Protein AF-A0A3D0RT05-F1 (afdb_monomer)

Radius of gyration: 18.05 Å; Cα contacts (8 Å, |Δi|>4): 416; chains: 1; bounding box: 43×50×43 Å

Sequence (233 aa):
MSTPIQMNPLHNPPLSGEYYEINPETVLSEIEEGNIEVFQYFEERDIYPEHPSGSFAWSSADYFAIAKAHHLYRTGETADGEWKIFAPGSFEIDQCSDDMQGFDKATIIFYKREPESFPVVYIEIRPLREHIYSAIPDYERISYDTLIENFLFDPDTAFKEALSVQGSITAEKALQIAEEAGGKELRQQLSNNECRIVIAYFFDKWVVRYYWGGTYFLTVDIDPNDGTYKIER

pLDDT: mean 77.63, std 19.5, range [25.39, 97.19]

Mean predicted aligned error: 9.52 Å

Structure (mmCIF, N/CA/C/O backbone):
data_AF-A0A3D0RT05-F1
#
_entry.id   AF-A0A3D0RT05-F1
#
loop_
_atom_site.group_PDB
_atom_site.id
_atom_site.type_symbol
_atom_site.label_atom_id
_atom_site.label_alt_id
_atom_site.label_comp_id
_atom_site.label_asym_id
_atom_site.label_entity_id
_atom_site.label_seq_id
_atom_site.pdbx_PDB_ins_code
_atom_site.Cartn_x
_atom_site.Cartn_y
_atom_site.Cartn_z
_atom_site.occupancy
_atom_site.B_iso_or_equiv
_atom_site.auth_seq_id
_atom_site.auth_comp_id
_atom_site.auth_asym_id
_atom_site.auth_atom_id
_atom_site.pdbx_PDB_model_num
ATOM 1 N N . MET A 1 1 ? 13.391 34.387 -15.323 1.00 35.81 1 MET A N 1
ATOM 2 C CA . MET A 1 1 ? 14.076 33.114 -15.028 1.00 35.81 1 MET A CA 1
ATOM 3 C C . MET A 1 1 ? 13.480 32.624 -13.730 1.00 35.81 1 MET A C 1
ATOM 5 O O . MET A 1 1 ? 13.789 33.186 -12.689 1.00 35.81 1 MET A O 1
ATOM 9 N N . SER A 1 2 ? 12.503 31.729 -13.825 1.00 30.09 2 SER A N 1
ATOM 10 C CA . SER A 1 2 ? 11.768 31.228 -12.666 1.00 30.09 2 SER A CA 1
ATOM 11 C C . SER A 1 2 ? 12.544 30.058 -12.081 1.00 30.09 2 SER A C 1
ATOM 13 O O . SER A 1 2 ? 12.881 29.122 -12.802 1.00 30.09 2 SER A O 1
ATOM 15 N N . THR A 1 3 ? 12.886 30.160 -10.804 1.00 25.98 3 THR A N 1
ATOM 16 C CA . THR A 1 3 ? 13.557 29.113 -10.035 1.00 25.98 3 THR A CA 1
ATOM 17 C C . THR A 1 3 ? 12.682 27.854 -10.033 1.00 25.98 3 THR A C 1
ATOM 19 O O . THR A 1 3 ? 11.475 27.984 -9.814 1.00 25.98 3 THR A O 1
ATOM 22 N N . PRO A 1 4 ? 13.228 26.650 -10.275 1.00 28.14 4 PRO A N 1
ATOM 23 C CA . PRO A 1 4 ? 12.454 25.429 -10.125 1.00 28.14 4 PRO A CA 1
ATOM 24 C C . PRO A 1 4 ? 12.075 25.271 -8.652 1.00 28.14 4 PRO A C 1
ATOM 26 O O . PRO A 1 4 ? 12.932 25.372 -7.773 1.00 28.14 4 PRO A O 1
ATOM 29 N N . ILE A 1 5 ? 10.790 25.041 -8.391 1.00 27.20 5 ILE A N 1
ATOM 30 C CA . ILE A 1 5 ? 10.300 24.619 -7.081 1.00 27.20 5 ILE A CA 1
ATOM 31 C C . ILE A 1 5 ? 10.917 23.242 -6.826 1.00 27.20 5 ILE A C 1
ATOM 33 O O . ILE A 1 5 ? 10.589 22.277 -7.514 1.00 27.20 5 ILE A O 1
ATOM 37 N N . GLN A 1 6 ? 11.855 23.159 -5.883 1.00 25.39 6 GLN A N 1
ATOM 38 C CA . GLN A 1 6 ? 12.312 21.875 -5.366 1.00 25.39 6 GLN A CA 1
ATOM 39 C C . GLN A 1 6 ? 11.134 21.230 -4.634 1.00 25.39 6 GLN A C 1
ATOM 41 O O . GLN A 1 6 ? 10.717 21.712 -3.582 1.00 25.39 6 GLN A O 1
ATOM 46 N N . MET A 1 7 ? 10.576 20.165 -5.210 1.00 26.28 7 MET A N 1
ATOM 47 C CA . MET A 1 7 ? 9.654 19.288 -4.496 1.00 26.28 7 MET A CA 1
ATOM 48 C C . MET A 1 7 ? 10.456 18.581 -3.405 1.00 26.28 7 MET A C 1
ATOM 50 O O . MET A 1 7 ? 11.338 17.773 -3.693 1.00 26.28 7 MET A O 1
ATOM 54 N N . ASN A 1 8 ? 10.192 18.952 -2.158 1.00 27.97 8 ASN A N 1
ATOM 55 C CA . ASN A 1 8 ? 10.792 18.322 -0.994 1.00 27.97 8 ASN A CA 1
ATOM 56 C C . ASN A 1 8 ? 10.194 16.905 -0.877 1.00 27.97 8 ASN A C 1
ATOM 58 O O . ASN A 1 8 ? 8.966 16.783 -0.881 1.00 27.97 8 ASN A O 1
ATOM 62 N N . PRO A 1 9 ? 10.999 15.831 -0.831 1.00 32.00 9 PRO A N 1
ATOM 63 C CA . PRO A 1 9 ? 10.474 14.481 -0.695 1.00 32.00 9 PRO A CA 1
ATOM 64 C C . PRO A 1 9 ? 9.795 14.366 0.669 1.00 32.00 9 PRO A C 1
ATOM 66 O O . PRO A 1 9 ? 10.472 14.518 1.681 1.00 32.00 9 PRO A O 1
ATOM 69 N N . LEU A 1 10 ? 8.472 14.155 0.658 1.00 33.00 10 LEU A N 1
ATOM 70 C CA . LEU A 1 10 ? 7.645 13.599 1.739 1.00 33.00 10 LEU A CA 1
ATOM 71 C C . LEU A 1 10 ? 8.344 13.624 3.109 1.00 33.00 10 LEU A C 1
ATOM 73 O O . LEU A 1 10 ? 8.838 12.609 3.598 1.00 33.00 10 LEU A O 1
ATOM 77 N N . HIS A 1 11 ? 8.433 14.806 3.720 1.00 33.53 11 HIS A N 1
ATOM 78 C CA . HIS A 1 11 ? 8.667 14.871 5.154 1.00 33.53 11 HIS A CA 1
ATOM 79 C C . HIS A 1 11 ? 7.387 14.349 5.795 1.00 33.53 11 HIS A C 1
ATOM 81 O O . HIS A 1 11 ? 6.394 15.069 5.850 1.00 33.53 11 HIS A O 1
ATOM 87 N N . ASN A 1 12 ? 7.406 13.084 6.224 1.00 39.00 12 ASN A N 1
ATOM 88 C CA . ASN A 1 12 ? 6.398 12.548 7.128 1.00 39.00 12 ASN A CA 1
ATOM 89 C C . ASN A 1 12 ? 6.251 13.550 8.285 1.00 39.00 12 ASN A C 1
ATOM 91 O O . ASN A 1 12 ? 7.239 13.772 8.998 1.00 39.00 12 ASN A O 1
ATOM 95 N N . PRO A 1 13 ? 5.083 14.188 8.494 1.00 36.44 13 PRO A N 1
ATOM 96 C CA . PRO A 1 13 ? 4.853 14.855 9.764 1.00 36.44 13 PRO A CA 1
ATOM 97 C C . PRO A 1 13 ? 5.058 13.803 10.866 1.00 36.44 13 PRO A C 1
ATOM 99 O O . PRO A 1 13 ? 4.699 12.641 10.652 1.00 36.44 13 PRO A O 1
ATOM 102 N N . PRO A 1 14 ? 5.655 14.151 12.021 1.00 42.22 14 PRO A N 1
ATOM 103 C CA . PRO A 1 14 ? 5.806 13.207 13.114 1.00 42.22 14 PRO A CA 1
ATOM 104 C C . PRO A 1 14 ? 4.421 12.975 13.712 1.00 42.22 14 PRO A C 1
ATOM 106 O O . PRO A 1 14 ? 4.018 13.619 14.678 1.00 42.22 14 PRO A O 1
ATOM 109 N N . LEU A 1 15 ? 3.656 12.084 13.093 1.00 54.66 15 LEU A N 1
ATOM 110 C CA . LEU A 1 15 ? 2.526 11.470 13.747 1.00 54.66 15 LEU A CA 1
ATOM 111 C C . LEU A 1 15 ? 3.135 10.622 14.866 1.00 54.66 15 LEU A C 1
ATOM 113 O O . LEU A 1 15 ? 3.930 9.718 14.612 1.00 54.66 15 LEU A O 1
ATOM 117 N N . SER A 1 16 ? 2.845 10.957 16.121 1.00 67.75 16 SER A N 1
ATOM 118 C CA . SER A 1 16 ? 3.136 10.042 17.221 1.00 67.75 16 SER A CA 1
ATOM 119 C C . SER A 1 16 ? 2.323 8.777 16.964 1.00 67.75 16 SER A C 1
ATOM 121 O O . SER A 1 16 ? 1.094 8.817 17.007 1.00 67.75 16 SER A O 1
ATOM 123 N N . GLY A 1 17 ? 3.007 7.696 16.610 1.00 78.56 17 GLY A N 1
ATOM 124 C CA . GLY A 1 17 ? 2.398 6.406 16.329 1.00 78.56 17 GLY A CA 1
ATOM 125 C C . GLY A 1 17 ? 2.890 5.348 17.299 1.00 78.56 17 GLY A C 1
ATOM 126 O O . GLY A 1 17 ? 3.785 5.581 18.109 1.00 78.56 17 GLY A O 1
ATOM 127 N N . GLU A 1 18 ? 2.277 4.184 17.202 1.00 89.00 18 GLU A N 1
ATOM 128 C CA . GLU A 1 18 ? 2.554 3.010 18.015 1.00 89.00 18 GLU A CA 1
ATOM 129 C C . GLU A 1 18 ? 2.940 1.858 17.090 1.00 89.00 18 GLU A C 1
ATOM 131 O O . GLU A 1 18 ? 2.486 1.801 15.941 1.00 89.00 18 GLU A O 1
ATOM 136 N N . TYR A 1 19 ? 3.757 0.939 17.595 1.00 90.75 19 TYR A N 1
ATOM 137 C CA . TYR A 1 19 ? 4.194 -0.232 16.848 1.00 90.75 19 TYR A CA 1
ATOM 138 C C . TYR A 1 19 ? 3.564 -1.499 17.414 1.00 90.75 19 TYR A C 1
ATOM 140 O O . TYR A 1 19 ? 3.321 -1.613 18.618 1.00 90.75 19 TYR A O 1
ATOM 148 N N . TYR A 1 20 ? 3.285 -2.438 16.517 1.00 92.69 20 TYR A N 1
ATOM 149 C CA . TYR A 1 20 ? 2.661 -3.716 16.825 1.00 92.69 20 TYR A CA 1
ATOM 150 C C . TYR A 1 20 ? 3.419 -4.825 16.136 1.00 92.69 20 TYR A C 1
ATOM 152 O O . TYR A 1 20 ? 3.683 -4.727 14.941 1.00 92.69 20 TYR A O 1
ATOM 160 N N . GLU A 1 21 ? 3.758 -5.859 16.883 1.00 93.25 21 GLU A N 1
ATOM 161 C CA . GLU A 1 21 ? 4.334 -7.088 16.367 1.00 93.25 21 GLU A CA 1
ATOM 162 C C . GLU A 1 21 ? 3.223 -7.922 15.724 1.00 93.25 21 GLU A C 1
ATOM 164 O O . GLU A 1 21 ? 2.081 -7.935 16.201 1.00 93.25 21 GLU A O 1
ATOM 169 N N . ILE A 1 22 ? 3.564 -8.587 14.625 1.00 94.19 22 ILE A N 1
ATOM 170 C CA . ILE A 1 22 ? 2.717 -9.541 13.911 1.00 94.19 22 ILE A CA 1
ATOM 171 C C . ILE A 1 22 ? 3.561 -10.742 13.500 1.00 94.19 22 ILE A C 1
ATOM 173 O O . ILE A 1 22 ? 4.740 -10.592 13.203 1.00 94.19 22 ILE A O 1
ATOM 177 N N . ASN A 1 23 ? 2.947 -11.917 13.378 1.00 94.94 23 ASN A N 1
ATOM 178 C CA . ASN A 1 23 ? 3.567 -13.046 12.688 1.00 94.94 23 ASN A CA 1
ATOM 179 C C . ASN A 1 23 ? 3.069 -13.092 11.231 1.00 94.94 23 ASN A C 1
ATOM 181 O O . ASN A 1 23 ? 1.911 -13.452 11.007 1.00 94.94 23 ASN A O 1
ATOM 185 N N . PRO A 1 24 ? 3.899 -12.766 10.222 1.00 93.88 24 PRO A N 1
ATOM 186 C CA . PRO A 1 24 ? 3.469 -12.754 8.825 1.00 93.88 24 PRO A CA 1
ATOM 187 C C . PRO A 1 24 ? 2.987 -14.116 8.299 1.00 93.88 24 PRO A C 1
ATOM 189 O O . PRO A 1 24 ? 2.206 -14.173 7.351 1.00 93.88 24 PRO A O 1
ATOM 192 N N . GLU A 1 25 ? 3.423 -15.227 8.896 1.00 95.06 25 GLU A N 1
ATOM 193 C CA . GLU A 1 25 ? 3.010 -16.567 8.468 1.00 95.06 25 GLU A CA 1
ATOM 194 C C . GLU A 1 25 ? 1.605 -16.939 8.962 1.00 95.06 25 GLU A C 1
ATOM 196 O O . GLU A 1 25 ? 0.923 -17.724 8.304 1.00 95.06 25 GLU A O 1
ATOM 201 N N . THR A 1 26 ? 1.159 -16.386 10.098 1.00 96.06 26 THR A N 1
ATOM 202 C CA . THR A 1 26 ? -0.106 -16.784 10.748 1.00 96.06 26 THR A CA 1
ATOM 203 C C . THR A 1 26 ? -1.148 -15.673 10.834 1.00 96.06 26 THR A C 1
ATOM 205 O O . THR A 1 26 ? -2.330 -15.976 11.004 1.00 96.06 26 THR A O 1
ATOM 208 N N . VAL A 1 27 ? -0.760 -14.403 10.665 1.00 96.75 27 VAL A N 1
ATOM 209 C CA . VAL A 1 27 ? -1.640 -13.247 10.911 1.00 96.75 27 VAL A CA 1
ATOM 210 C C . VAL A 1 27 ? -2.941 -13.296 10.115 1.00 96.75 27 VAL A C 1
ATOM 212 O O . VAL A 1 27 ? -3.997 -13.008 10.667 1.00 96.75 27 VAL A O 1
ATOM 215 N N . LEU A 1 28 ? -2.903 -13.723 8.850 1.00 95.62 28 LEU A N 1
ATOM 216 C CA . LEU A 1 28 ? -4.109 -13.825 8.024 1.00 95.62 28 LEU A CA 1
ATOM 217 C C . LEU A 1 28 ? -5.069 -14.897 8.548 1.00 95.62 28 LEU A C 1
ATOM 219 O O . LEU A 1 28 ? -6.242 -14.602 8.759 1.00 95.62 28 LEU A O 1
ATOM 223 N N . SER A 1 29 ? -4.576 -16.110 8.818 1.00 96.19 29 SER A N 1
ATOM 224 C CA . SER A 1 29 ? -5.413 -17.187 9.362 1.00 96.19 29 SER A CA 1
ATOM 225 C C . SER A 1 29 ? -5.968 -16.848 10.745 1.00 96.19 29 SER A C 1
ATOM 227 O O . SER A 1 29 ? -7.122 -17.142 11.034 1.00 96.19 29 SER A O 1
ATOM 229 N N . GLU A 1 30 ? -5.183 -16.178 11.591 1.00 96.75 30 GLU A N 1
ATOM 230 C CA . GLU A 1 30 ? -5.637 -15.756 12.918 1.00 96.75 30 GLU A CA 1
ATOM 231 C C . GLU A 1 30 ? -6.745 -14.697 12.824 1.00 96.75 30 GLU A C 1
ATOM 233 O O . GLU A 1 30 ? -7.754 -14.798 13.524 1.00 96.75 30 GLU A O 1
ATOM 238 N N . ILE A 1 31 ? -6.617 -13.731 11.906 1.00 95.19 31 ILE A N 1
ATOM 239 C CA . ILE A 1 31 ? -7.677 -12.756 11.613 1.00 95.19 31 ILE A CA 1
ATOM 240 C C . ILE A 1 31 ? -8.946 -13.460 11.111 1.00 95.19 31 ILE A C 1
ATOM 242 O O . ILE A 1 31 ? -10.043 -13.122 11.560 1.00 95.19 31 ILE A O 1
ATOM 246 N N . GLU A 1 32 ? -8.821 -14.435 10.206 1.00 93.62 32 GLU A N 1
ATOM 247 C CA . GLU A 1 32 ? -9.955 -15.208 9.674 1.00 93.62 32 GLU A CA 1
ATOM 248 C C . GLU A 1 32 ? -10.689 -16.008 10.763 1.00 93.62 32 GLU A C 1
ATOM 250 O O . GLU A 1 32 ? -11.915 -16.138 10.722 1.00 93.62 32 GLU A O 1
ATOM 255 N N . GLU A 1 33 ? -9.963 -16.491 11.771 1.00 95.31 33 GLU A N 1
ATOM 256 C CA . GLU A 1 33 ? -10.518 -17.158 12.955 1.00 95.31 33 GLU A CA 1
ATOM 257 C C . GLU A 1 33 ? -11.115 -16.175 13.984 1.00 95.31 33 GLU A C 1
ATOM 259 O O . GLU A 1 33 ? -11.728 -16.594 14.970 1.00 95.31 33 GLU A O 1
ATOM 264 N N . GLY A 1 34 ? -10.992 -14.865 13.748 1.00 91.00 34 GLY A N 1
ATOM 265 C CA . GLY A 1 34 ? -11.487 -13.803 14.623 1.00 91.00 34 GLY A CA 1
ATOM 266 C C . GLY A 1 34 ? -10.547 -13.450 15.778 1.00 91.00 34 GLY A C 1
ATOM 267 O O . GLY A 1 34 ? -10.966 -12.752 16.706 1.00 91.00 34 GLY A O 1
ATOM 268 N N . ASN A 1 35 ? -9.293 -13.911 15.745 1.00 91.94 35 ASN A N 1
ATOM 269 C CA . ASN A 1 35 ? -8.288 -13.569 16.742 1.00 91.94 35 ASN A CA 1
ATOM 270 C C . ASN A 1 35 ? -7.694 -12.177 16.470 1.00 91.94 35 ASN A C 1
ATOM 272 O O . ASN A 1 35 ? -6.809 -12.005 15.637 1.00 91.94 35 ASN A O 1
ATOM 276 N N . ILE A 1 36 ? -8.163 -11.178 17.218 1.00 80.31 36 ILE A N 1
ATOM 277 C CA . ILE A 1 36 ? -7.641 -9.804 17.152 1.00 80.31 36 ILE A CA 1
ATOM 278 C C . ILE A 1 36 ? -6.449 -9.556 18.092 1.00 80.31 36 ILE A C 1
ATOM 280 O O . ILE A 1 36 ? -5.845 -8.491 18.019 1.00 80.31 36 ILE A O 1
ATOM 284 N N . GLU A 1 37 ? -6.086 -10.517 18.954 1.00 83.81 37 GLU A N 1
ATOM 285 C CA . GLU A 1 37 ? -4.903 -10.425 19.835 1.00 83.81 37 GLU A CA 1
ATOM 286 C C . GLU A 1 37 ? -3.584 -10.704 19.091 1.00 83.81 37 GLU A C 1
ATOM 288 O O . GLU A 1 37 ? -2.506 -10.648 19.682 1.00 83.81 37 GLU A O 1
ATOM 293 N N . VAL A 1 38 ? -3.657 -10.963 17.783 1.00 91.94 38 VAL A N 1
ATOM 294 C CA . VAL A 1 38 ? -2.495 -11.133 16.900 1.00 91.94 38 VAL A CA 1
ATOM 295 C C . VAL A 1 38 ? -1.633 -9.867 16.781 1.00 91.94 38 VAL A C 1
ATOM 297 O O . VAL A 1 38 ? -0.473 -9.949 16.389 1.00 91.94 38 VAL A O 1
ATOM 300 N N . PHE A 1 39 ? -2.178 -8.698 17.142 1.00 94.19 39 PHE A N 1
ATOM 301 C CA . PHE A 1 39 ? -1.469 -7.417 17.140 1.00 94.19 39 PHE A CA 1
ATOM 302 C C . PHE A 1 39 ? -0.929 -7.088 18.535 1.00 94.19 39 PHE A C 1
ATOM 304 O O . PHE A 1 39 ? -1.646 -6.560 19.392 1.00 94.19 39 PHE A O 1
ATOM 311 N N . GLN A 1 40 ? 0.355 -7.347 18.773 1.00 90.88 40 GLN A N 1
ATOM 312 C CA . GLN A 1 40 ? 0.958 -7.131 20.092 1.00 90.88 40 GLN A CA 1
ATOM 313 C C . GLN A 1 40 ? 1.690 -5.793 20.141 1.00 90.88 40 GLN A C 1
ATOM 315 O O . GLN A 1 40 ? 2.675 -5.593 19.443 1.00 90.88 40 GLN A O 1
ATOM 320 N N . TYR A 1 41 ? 1.209 -4.855 20.960 1.00 90.12 41 TYR A N 1
ATOM 321 C CA . TYR A 1 41 ? 1.869 -3.558 21.126 1.00 90.12 41 TYR A CA 1
ATOM 322 C C . TYR A 1 41 ? 3.297 -3.723 21.658 1.00 90.12 41 TYR A C 1
ATOM 324 O O . TYR A 1 41 ? 3.508 -4.422 22.653 1.00 90.12 41 TYR A O 1
ATOM 332 N N . PHE A 1 42 ? 4.246 -2.996 21.071 1.00 85.12 42 PHE A N 1
ATOM 333 C CA . PHE A 1 42 ? 5.592 -2.862 21.613 1.00 85.12 42 PHE A CA 1
ATOM 334 C C . PHE A 1 42 ? 6.085 -1.413 21.543 1.00 85.12 42 PHE A C 1
ATOM 336 O O . PHE A 1 42 ? 5.752 -0.645 20.640 1.00 85.12 42 PHE A O 1
ATOM 343 N N . GLU A 1 43 ? 6.890 -1.020 22.531 1.00 77.19 43 GLU A N 1
ATOM 344 C CA . GLU A 1 43 ? 7.566 0.274 22.505 1.00 77.19 43 GLU A CA 1
ATOM 345 C C . GLU A 1 43 ? 8.783 0.195 21.581 1.00 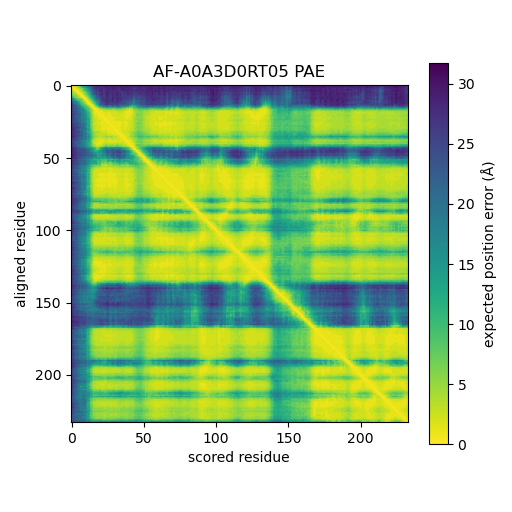77.19 43 GLU A C 1
ATOM 347 O O . GLU A 1 43 ? 9.602 -0.711 21.724 1.00 77.19 43 GLU A O 1
ATOM 352 N N . GLU A 1 44 ? 8.934 1.169 20.679 1.00 67.69 44 GLU A N 1
ATOM 353 C CA . GLU A 1 44 ? 10.088 1.316 19.782 1.00 67.69 44 GLU A CA 1
ATOM 354 C C . GLU A 1 44 ? 11.371 1.610 20.587 1.00 67.69 44 GLU A C 1
ATOM 356 O O . GLU A 1 44 ? 11.853 2.739 20.671 1.00 67.69 44 GLU A O 1
ATOM 361 N N . ARG A 1 45 ? 11.910 0.598 21.268 1.00 51.91 45 ARG A N 1
ATOM 362 C CA . ARG A 1 45 ? 13.211 0.646 21.950 1.00 51.91 45 ARG A CA 1
ATOM 363 C C . ARG A 1 45 ? 14.236 -0.279 21.309 1.00 51.91 45 ARG A C 1
ATOM 365 O O . ARG A 1 45 ? 15.429 -0.098 2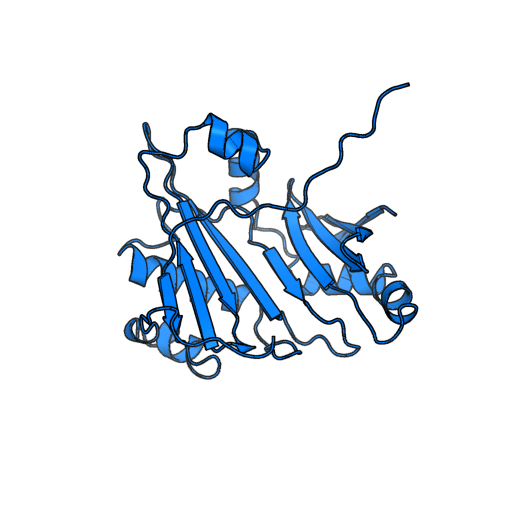1.551 1.00 51.91 45 ARG A O 1
ATOM 372 N N . ASP A 1 46 ? 13.792 -1.198 20.460 1.00 49.97 46 ASP A N 1
ATOM 373 C CA . ASP A 1 46 ? 14.658 -2.160 19.800 1.00 49.97 46 ASP A CA 1
ATOM 374 C C . ASP A 1 46 ? 14.970 -1.681 18.382 1.00 49.97 46 ASP A C 1
ATOM 376 O O . ASP A 1 46 ? 14.153 -1.692 17.465 1.00 49.97 46 ASP A O 1
ATOM 380 N N . ILE A 1 47 ? 16.191 -1.166 18.245 1.00 49.34 47 ILE A N 1
ATOM 381 C CA . ILE A 1 47 ? 16.803 -0.735 16.993 1.00 49.34 47 ILE A CA 1
ATOM 382 C C . ILE A 1 47 ? 16.812 -1.946 16.058 1.00 49.34 47 ILE A C 1
ATOM 384 O O . ILE A 1 47 ? 17.690 -2.792 16.200 1.00 49.34 47 ILE A O 1
ATOM 388 N N . TYR A 1 48 ? 15.867 -2.036 15.118 1.00 53.84 48 TYR A N 1
ATOM 389 C CA . TYR A 1 48 ? 15.911 -3.040 14.053 1.00 53.84 48 TYR A CA 1
ATOM 390 C C . TYR A 1 48 ? 17.111 -2.738 13.148 1.00 53.84 48 TYR A C 1
ATOM 392 O O . TYR A 1 48 ? 17.073 -1.755 12.394 1.00 53.84 48 TYR A O 1
ATOM 400 N N . PRO A 1 49 ? 18.202 -3.523 13.211 1.00 46.44 49 PRO A N 1
ATOM 401 C CA . PRO A 1 49 ? 19.300 -3.357 12.288 1.00 46.44 49 PRO A CA 1
ATOM 402 C C . PRO A 1 49 ? 18.913 -4.061 10.986 1.00 46.44 49 PRO A C 1
ATOM 404 O O . PRO A 1 49 ? 18.478 -5.206 10.991 1.00 46.44 49 PRO A O 1
ATOM 407 N N . GLU A 1 50 ? 19.126 -3.349 9.885 1.00 53.94 50 GLU A N 1
ATOM 408 C CA . GLU A 1 50 ? 18.907 -3.778 8.502 1.00 53.94 50 GLU A CA 1
ATOM 409 C C . GLU A 1 50 ? 17.434 -3.818 8.066 1.00 53.94 50 GLU A C 1
ATOM 411 O O . GLU A 1 50 ? 16.535 -4.323 8.726 1.00 53.94 50 GLU A O 1
ATOM 416 N N . HIS A 1 51 ? 17.165 -3.186 6.924 1.00 59.81 51 HIS A N 1
ATOM 417 C CA . HIS A 1 51 ? 15.952 -3.425 6.158 1.00 59.81 51 HIS A CA 1
ATOM 418 C C . HIS A 1 51 ? 16.143 -4.801 5.510 1.00 59.81 51 HIS A C 1
ATOM 420 O O . HIS A 1 51 ? 16.928 -4.861 4.559 1.00 59.81 51 HIS A O 1
ATOM 426 N N . PRO A 1 52 ? 15.529 -5.892 6.022 1.00 66.94 52 PRO A N 1
ATOM 427 C CA . PRO A 1 52 ? 15.608 -7.172 5.335 1.00 66.94 52 PRO A CA 1
ATOM 428 C C . PRO A 1 52 ? 15.102 -6.957 3.914 1.00 66.94 52 PRO A C 1
ATOM 430 O O . PRO A 1 52 ? 14.033 -6.381 3.708 1.00 66.94 52 PRO A O 1
ATOM 433 N N . SER A 1 53 ? 15.929 -7.327 2.945 1.00 62.34 53 SER A N 1
ATOM 434 C CA . SER A 1 53 ? 15.576 -7.210 1.544 1.00 62.34 53 SER A CA 1
ATOM 435 C C . SER A 1 53 ? 14.749 -8.405 1.103 1.00 62.34 53 SER A C 1
ATOM 437 O O . SER A 1 53 ? 14.974 -9.535 1.538 1.00 62.34 53 SER A O 1
ATOM 439 N N . GLY A 1 54 ? 13.800 -8.148 0.212 1.00 71.19 54 GLY A N 1
ATOM 440 C CA . GLY A 1 54 ? 12.895 -9.152 -0.327 1.00 71.19 54 GLY A CA 1
ATOM 441 C C . GLY A 1 54 ? 11.452 -8.681 -0.261 1.00 71.19 54 GLY A C 1
ATOM 442 O O . GLY A 1 54 ? 11.165 -7.637 0.307 1.00 71.19 54 GLY A O 1
ATOM 443 N N . SER A 1 55 ? 10.556 -9.503 -0.798 1.00 74.81 55 SER A N 1
ATOM 444 C CA . SER A 1 55 ? 9.111 -9.298 -0.712 1.00 74.81 55 SER A CA 1
ATOM 445 C C . SER A 1 55 ? 8.488 -10.450 0.065 1.00 74.81 55 SER A C 1
ATOM 447 O O . SER A 1 55 ? 8.967 -11.585 -0.009 1.00 74.81 55 SER A O 1
ATOM 449 N N . PHE A 1 56 ? 7.428 -10.169 0.820 1.00 84.19 56 PHE A N 1
ATOM 450 C CA . PHE A 1 56 ? 6.583 -11.227 1.364 1.00 84.19 56 PHE A CA 1
ATOM 451 C C . PHE A 1 56 ? 5.481 -11.521 0.346 1.00 84.19 56 PHE A C 1
ATOM 453 O O . PHE A 1 56 ? 4.938 -10.588 -0.245 1.00 84.19 56 PHE A O 1
ATOM 460 N N . ALA A 1 57 ? 5.156 -12.795 0.121 1.00 87.94 57 ALA A N 1
ATOM 461 C CA . ALA A 1 57 ? 4.229 -13.233 -0.929 1.00 87.94 57 ALA A CA 1
ATOM 462 C C . ALA A 1 57 ? 2.746 -12.984 -0.574 1.00 87.94 57 ALA A C 1
ATOM 464 O O . ALA A 1 57 ? 1.894 -13.854 -0.745 1.00 87.94 57 ALA A O 1
ATOM 465 N N . TRP A 1 58 ? 2.448 -11.800 -0.044 1.00 92.31 58 TRP A N 1
ATOM 466 C CA . TRP A 1 58 ? 1.102 -11.296 0.180 1.00 92.31 58 TRP A CA 1
ATOM 467 C C . TRP A 1 58 ? 0.614 -10.505 -1.023 1.00 92.31 58 TRP A C 1
ATOM 469 O O . TRP A 1 58 ? 1.343 -9.707 -1.617 1.00 92.31 58 TRP A O 1
ATOM 479 N N . SER A 1 59 ? -0.664 -10.687 -1.323 1.00 92.06 59 SER A N 1
ATOM 480 C CA . SER A 1 59 ? -1.405 -9.821 -2.221 1.00 92.06 59 SER A CA 1
ATOM 481 C C . SER A 1 59 ? -1.810 -8.523 -1.519 1.00 92.06 59 SER A C 1
ATOM 483 O O . SER A 1 59 ? -1.940 -8.440 -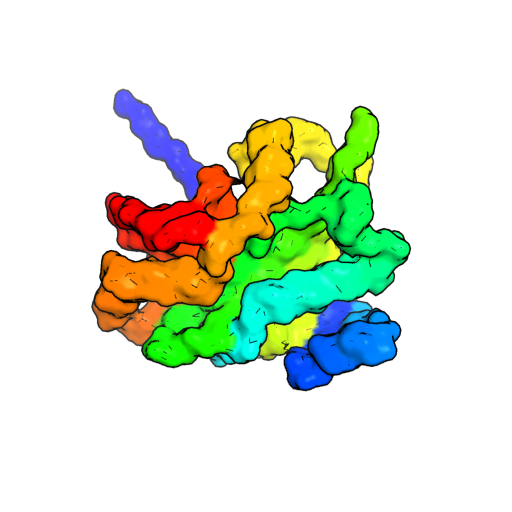0.301 1.00 92.06 59 SER A O 1
ATOM 485 N N . SER A 1 60 ? -2.094 -7.492 -2.298 1.00 91.12 60 SER A N 1
ATOM 486 C CA . SER A 1 60 ? -2.720 -6.242 -1.891 1.00 91.12 60 SER A CA 1
ATOM 487 C C . SER A 1 60 ? -4.013 -6.481 -1.113 1.00 91.12 60 SER A C 1
ATOM 489 O O . SER A 1 60 ? -4.256 -5.790 -0.126 1.00 91.12 60 SER A O 1
ATOM 491 N N . ALA A 1 61 ? -4.798 -7.499 -1.483 1.00 90.50 61 ALA A N 1
ATOM 492 C CA . ALA A 1 61 ? -5.974 -7.925 -0.725 1.00 90.50 61 ALA A CA 1
ATOM 493 C C . ALA A 1 61 ? -5.627 -8.377 0.704 1.00 90.50 61 ALA A C 1
ATOM 495 O O . ALA A 1 61 ? -6.339 -8.006 1.638 1.00 90.50 61 ALA A O 1
ATOM 496 N N . ASP A 1 62 ? -4.518 -9.095 0.887 1.00 94.00 62 ASP A N 1
ATOM 497 C CA . ASP A 1 62 ? -4.050 -9.541 2.203 1.00 94.00 62 ASP A CA 1
ATOM 498 C C . ASP A 1 62 ? -3.643 -8.349 3.079 1.00 94.00 62 ASP A C 1
ATOM 500 O O . ASP A 1 62 ? -4.072 -8.240 4.229 1.00 94.00 62 ASP A O 1
ATOM 504 N N . TYR A 1 63 ? -2.904 -7.386 2.515 1.00 93.75 63 TYR A N 1
ATOM 505 C CA . TYR A 1 63 ? -2.572 -6.140 3.216 1.00 93.75 63 TYR A CA 1
ATOM 506 C C . TYR A 1 63 ? -3.824 -5.366 3.636 1.00 93.75 63 TYR A C 1
ATOM 508 O O . TYR A 1 63 ? -3.880 -4.856 4.756 1.00 93.75 63 TYR A O 1
ATOM 516 N N . PHE A 1 64 ? -4.850 -5.294 2.781 1.00 91.50 64 PHE A N 1
ATOM 517 C CA . PHE A 1 64 ? -6.116 -4.669 3.161 1.00 91.50 64 PHE A CA 1
ATOM 518 C C . PHE A 1 64 ? -6.828 -5.427 4.277 1.00 91.50 64 PHE A C 1
ATOM 520 O O . PHE A 1 64 ? -7.367 -4.784 5.176 1.00 91.50 64 PHE A O 1
ATOM 527 N N . ALA A 1 65 ? -6.844 -6.761 4.244 1.00 92.00 65 ALA A N 1
ATOM 528 C CA . ALA A 1 65 ? -7.454 -7.566 5.299 1.00 92.00 65 ALA A CA 1
ATOM 529 C C . ALA A 1 65 ? -6.776 -7.300 6.653 1.00 92.00 65 ALA A C 1
ATOM 531 O O . ALA A 1 65 ? -7.458 -6.984 7.632 1.00 92.00 65 ALA A O 1
ATOM 532 N N . ILE A 1 66 ? -5.440 -7.309 6.680 1.00 95.00 66 ILE A N 1
ATOM 533 C CA . ILE A 1 66 ? -4.641 -6.996 7.871 1.00 95.00 66 ILE A CA 1
ATOM 534 C C . ILE A 1 66 ? -4.904 -5.565 8.344 1.00 95.00 66 ILE A C 1
ATOM 536 O O . ILE A 1 66 ? -5.166 -5.348 9.525 1.00 95.00 66 ILE A O 1
ATOM 540 N N . ALA A 1 67 ? -4.903 -4.582 7.440 1.00 93.94 67 ALA A N 1
ATOM 541 C CA . ALA A 1 67 ? -5.131 -3.186 7.801 1.00 93.94 67 ALA A CA 1
ATOM 542 C C . ALA A 1 67 ? -6.538 -2.947 8.367 1.00 93.94 67 ALA A C 1
ATOM 544 O O . ALA A 1 67 ? -6.688 -2.194 9.327 1.00 93.94 67 ALA A O 1
ATOM 545 N N . LYS A 1 68 ? -7.569 -3.602 7.817 1.00 91.88 68 LYS A N 1
ATOM 546 C CA . LYS A 1 68 ? -8.942 -3.530 8.339 1.00 91.88 68 LYS A CA 1
ATOM 547 C C . LYS A 1 68 ? -9.060 -4.169 9.724 1.00 91.88 68 LYS A C 1
ATOM 549 O O . LYS A 1 68 ? -9.721 -3.601 10.593 1.00 91.88 68 LYS A O 1
ATOM 554 N N . ALA A 1 69 ? -8.419 -5.318 9.940 1.00 94.06 69 ALA A N 1
ATOM 555 C CA . ALA A 1 69 ? -8.394 -5.979 11.243 1.00 94.06 69 ALA A CA 1
ATOM 556 C C . ALA A 1 69 ? -7.640 -5.140 12.286 1.00 94.06 69 ALA A C 1
ATOM 558 O O . ALA A 1 69 ? -8.144 -4.935 13.390 1.00 94.06 69 ALA A O 1
ATOM 559 N N . HIS A 1 70 ? -6.489 -4.572 11.913 1.00 94.94 70 HIS A N 1
ATOM 560 C CA . HIS A 1 70 ? -5.716 -3.679 12.778 1.00 94.94 70 HIS A CA 1
ATOM 561 C C . HIS A 1 70 ? -6.475 -2.387 13.094 1.00 94.94 70 HIS A C 1
ATOM 563 O O . HIS A 1 70 ? -6.505 -1.943 14.239 1.00 94.94 70 HIS A O 1
ATOM 569 N N . HIS A 1 71 ? -7.159 -1.801 12.106 1.00 91.88 71 HIS A N 1
ATOM 570 C CA . HIS A 1 71 ? -8.043 -0.655 12.316 1.00 91.88 71 HIS A CA 1
ATOM 571 C C . HIS A 1 71 ? -9.122 -0.964 13.360 1.00 91.88 71 HIS A C 1
ATOM 573 O O . HIS A 1 71 ? -9.320 -0.179 14.290 1.00 91.88 71 HIS A O 1
ATOM 579 N N . LEU A 1 72 ? -9.799 -2.110 13.230 1.00 91.62 72 LEU A N 1
ATOM 580 C CA . LEU A 1 72 ? -10.808 -2.553 14.192 1.00 91.62 72 LEU A CA 1
ATOM 581 C C . LEU A 1 72 ? -10.207 -2.746 15.587 1.00 91.62 72 LEU A C 1
ATOM 583 O O . LEU A 1 72 ? -10.791 -2.282 16.561 1.00 91.62 72 LEU A O 1
ATOM 587 N N . TYR A 1 73 ? -9.033 -3.368 15.684 1.00 92.50 73 TYR A N 1
ATOM 588 C CA . TYR A 1 73 ? -8.314 -3.535 16.946 1.00 92.50 73 TYR A CA 1
ATOM 589 C C . TYR A 1 73 ? -7.986 -2.186 17.612 1.00 92.50 73 TYR A C 1
ATOM 591 O O . TYR A 1 73 ? -8.204 -2.011 18.809 1.00 92.50 73 TYR A O 1
ATOM 599 N N . ARG A 1 74 ? -7.520 -1.205 16.831 1.00 89.94 74 ARG A N 1
ATOM 600 C CA . ARG A 1 74 ? -7.107 0.121 17.318 1.00 89.94 74 ARG A CA 1
ATOM 601 C C . ARG A 1 74 ? -8.256 1.038 17.714 1.00 89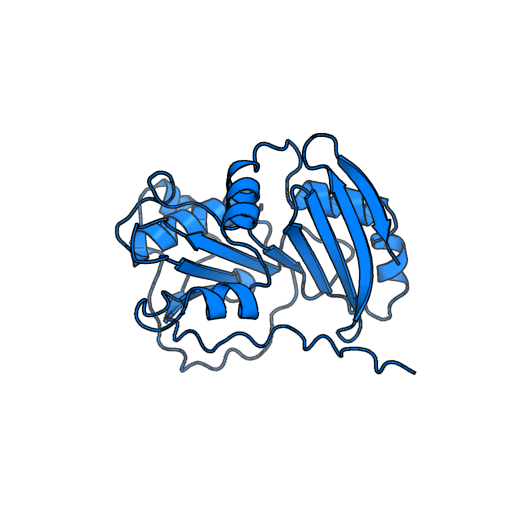.94 74 ARG A C 1
ATOM 603 O O . ARG A 1 74 ? -8.108 1.816 18.652 1.00 89.94 74 ARG A O 1
ATOM 610 N N . THR A 1 75 ? -9.351 1.007 16.962 1.00 88.38 75 THR A N 1
ATOM 611 C CA . THR A 1 75 ? -10.441 1.993 17.079 1.00 88.38 75 THR A CA 1
ATOM 612 C C . THR A 1 75 ? -11.717 1.410 17.681 1.00 88.38 75 THR A C 1
ATOM 614 O O . THR A 1 75 ? -12.558 2.153 18.177 1.00 88.38 75 THR A O 1
ATOM 617 N N . GLY A 1 76 ? -11.889 0.087 17.629 1.00 89.25 76 GLY A N 1
ATOM 618 C CA . GLY A 1 76 ? -13.164 -0.576 17.902 1.00 89.25 76 GLY A CA 1
ATOM 619 C C . GLY A 1 76 ? -14.209 -0.399 16.792 1.00 89.25 76 GLY A C 1
ATOM 620 O O . GLY A 1 76 ? -15.331 -0.884 16.938 1.00 89.25 76 GLY A O 1
ATOM 621 N N . GLU A 1 77 ? -13.869 0.263 15.680 1.00 89.62 77 GLU A N 1
ATOM 622 C CA . GLU A 1 77 ? -14.767 0.518 14.554 1.00 89.62 77 GLU A CA 1
ATOM 623 C C . GLU A 1 77 ? -14.395 -0.310 13.316 1.00 89.62 77 GLU A C 1
ATOM 625 O O . GLU A 1 77 ? -13.227 -0.544 12.998 1.00 89.62 77 GLU A O 1
ATOM 630 N N . THR A 1 78 ? -15.411 -0.737 12.564 1.00 86.38 78 THR A N 1
ATOM 631 C CA . THR A 1 78 ? -15.197 -1.456 11.300 1.00 86.38 78 THR A CA 1
ATOM 632 C C . THR A 1 78 ? -14.900 -0.486 10.158 1.00 86.38 78 THR A C 1
ATOM 634 O O . THR A 1 78 ? -15.530 0.566 10.026 1.00 86.38 78 THR A O 1
ATOM 637 N N . ALA A 1 79 ? -13.975 -0.880 9.284 1.00 80.06 79 ALA A N 1
ATOM 638 C CA . ALA A 1 79 ? -13.597 -0.103 8.107 1.00 80.06 79 ALA A CA 1
ATOM 639 C C . ALA A 1 79 ? -14.649 -0.113 6.976 1.00 80.06 79 ALA A C 1
ATOM 641 O O . ALA A 1 79 ? -14.541 0.665 6.034 1.00 80.06 79 ALA A O 1
ATOM 642 N N . ASP A 1 80 ? -15.659 -0.987 7.051 1.00 72.25 80 ASP A N 1
ATOM 643 C CA . ASP A 1 80 ? -16.689 -1.145 6.011 1.00 72.25 80 ASP A CA 1
ATOM 644 C C . ASP A 1 80 ? -17.931 -0.253 6.245 1.00 72.25 80 ASP A C 1
ATOM 646 O O . ASP A 1 80 ? -18.864 -0.249 5.439 1.00 72.25 80 ASP A O 1
ATOM 650 N N . GLY A 1 81 ? -17.947 0.520 7.339 1.00 75.25 81 GLY A N 1
ATOM 651 C CA . GLY A 1 81 ? -19.025 1.444 7.700 1.00 75.25 81 GLY A CA 1
ATOM 652 C C . GLY A 1 81 ? -18.782 2.885 7.234 1.00 75.25 81 GLY A C 1
ATOM 653 O O . GLY A 1 81 ? -18.742 3.190 6.037 1.00 75.25 81 GLY A O 1
ATOM 654 N N . GLU A 1 82 ? -18.675 3.796 8.203 1.00 80.56 82 GLU A N 1
ATOM 655 C CA . GLU A 1 82 ? -18.456 5.236 7.978 1.00 80.56 82 GLU A CA 1
ATOM 656 C C . GLU A 1 82 ? -17.008 5.561 7.598 1.00 80.56 82 GLU A C 1
ATOM 658 O O . GLU A 1 82 ? -16.750 6.562 6.927 1.00 80.56 82 GLU A O 1
ATOM 663 N N . TRP A 1 83 ? -16.085 4.680 7.982 1.00 84.25 83 TRP A N 1
ATOM 664 C CA . TRP A 1 83 ? -14.703 4.712 7.543 1.00 84.25 83 TRP A CA 1
ATOM 665 C C . TRP A 1 83 ? -14.591 4.347 6.055 1.00 84.25 83 TRP A C 1
ATOM 667 O O . TRP A 1 83 ? -15.392 3.592 5.493 1.00 84.25 83 TRP A O 1
ATOM 677 N N . LYS A 1 84 ? -13.607 4.950 5.396 1.00 78.44 84 LYS A N 1
ATOM 678 C CA . LYS A 1 84 ? -13.251 4.785 3.986 1.00 78.44 84 LYS A CA 1
ATOM 679 C C . LYS A 1 84 ? -11.737 4.691 3.877 1.00 78.44 84 LYS A C 1
ATOM 681 O O . LYS A 1 84 ? -11.025 5.181 4.745 1.00 78.44 84 LYS A O 1
ATOM 686 N N . ILE A 1 85 ? -11.243 4.062 2.818 1.00 75.31 85 ILE A N 1
ATOM 687 C CA . ILE A 1 85 ? -9.803 3.954 2.568 1.00 75.31 85 ILE A CA 1
ATOM 688 C C . ILE A 1 85 ? -9.396 5.116 1.661 1.00 75.31 85 ILE A C 1
ATOM 690 O O . ILE A 1 85 ? -9.983 5.296 0.599 1.00 75.31 85 ILE A O 1
ATOM 694 N N . PHE A 1 86 ? -8.443 5.937 2.091 1.00 71.75 86 PHE A N 1
ATOM 695 C CA . PHE A 1 86 ? -7.878 7.017 1.289 1.00 71.75 86 PHE A CA 1
ATOM 696 C C . PHE A 1 86 ? -6.948 6.420 0.240 1.00 71.75 86 PHE A C 1
ATOM 698 O O . PHE A 1 86 ? -5.879 5.906 0.583 1.00 71.75 86 PHE A O 1
ATOM 705 N N . ALA A 1 87 ? -7.385 6.476 -1.024 1.00 66.38 87 ALA A N 1
ATOM 706 C CA . ALA A 1 87 ? -6.863 5.631 -2.092 1.00 66.38 87 ALA A CA 1
ATOM 707 C C . ALA A 1 87 ? -6.895 4.127 -1.701 1.00 66.38 87 ALA A C 1
ATOM 709 O O . ALA A 1 87 ? -7.071 3.758 -0.546 1.00 66.38 87 ALA A O 1
ATOM 710 N N . PRO A 1 88 ? -6.708 3.182 -2.620 1.00 62.62 88 PRO A N 1
ATOM 711 C CA . PRO A 1 88 ? -6.409 1.787 -2.287 1.00 62.62 88 PRO A CA 1
ATOM 712 C C . PRO A 1 88 ? -5.007 1.607 -1.659 1.00 62.62 88 PRO A C 1
ATOM 714 O O . PRO A 1 88 ? -4.397 0.555 -1.779 1.00 62.62 88 PRO A O 1
ATOM 717 N N . GLY A 1 89 ? -4.460 2.613 -0.976 1.00 73.12 89 GLY A N 1
ATOM 718 C CA . GLY A 1 89 ? -3.133 2.544 -0.373 1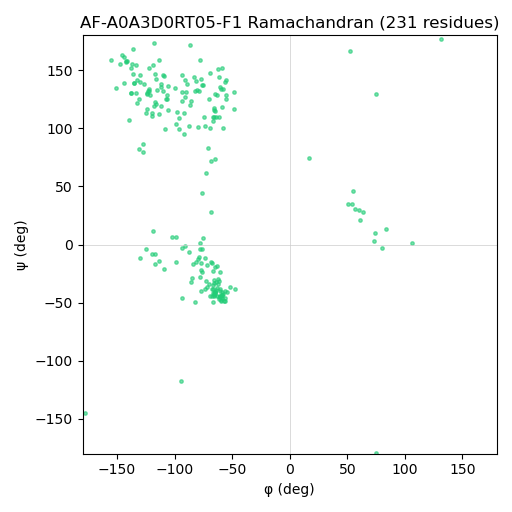.00 73.12 89 GLY A CA 1
ATOM 719 C C . GLY A 1 89 ? -1.969 2.654 -1.364 1.00 73.12 89 GLY A C 1
ATOM 720 O O . GLY A 1 89 ? -2.134 2.851 -2.572 1.00 73.12 89 GLY A O 1
ATOM 721 N N . SER A 1 90 ? -0.765 2.577 -0.803 1.00 87.62 90 SER A N 1
ATOM 722 C CA . SER A 1 90 ? 0.514 2.602 -1.510 1.00 87.62 90 SER A CA 1
ATOM 723 C C . SER A 1 90 ? 1.301 1.353 -1.151 1.00 87.62 90 SER A C 1
ATOM 725 O O . SER A 1 90 ? 1.479 1.053 0.025 1.00 87.62 90 SER A O 1
ATOM 727 N N . PHE A 1 91 ? 1.802 0.655 -2.157 1.00 91.81 91 PHE A N 1
ATOM 728 C CA . PHE A 1 91 ? 2.630 -0.533 -2.027 1.00 91.81 91 PHE A CA 1
ATOM 729 C C . PHE A 1 91 ? 4.033 -0.200 -2.507 1.00 91.81 91 PHE A C 1
ATOM 731 O O . PHE A 1 91 ? 4.202 0.497 -3.511 1.00 91.81 91 PHE A O 1
ATOM 738 N N . GLU A 1 92 ? 5.046 -0.677 -1.799 1.00 91.75 92 GLU A N 1
ATOM 739 C CA . GLU A 1 92 ? 6.433 -0.390 -2.150 1.00 91.75 92 GLU A CA 1
ATOM 740 C C . GLU A 1 92 ? 7.277 -1.658 -2.202 1.00 91.75 92 GLU A C 1
ATOM 742 O O . GLU A 1 92 ? 7.080 -2.592 -1.425 1.00 91.75 92 GLU A O 1
ATOM 747 N N . ILE A 1 93 ? 8.239 -1.640 -3.120 1.00 90.88 93 ILE A N 1
ATOM 748 C CA . ILE A 1 93 ? 9.340 -2.594 -3.231 1.00 90.88 93 ILE A CA 1
ATOM 749 C C . ILE A 1 93 ? 10.610 -1.758 -3.088 1.00 90.88 93 ILE A C 1
ATOM 751 O O . ILE A 1 93 ? 10.890 -0.937 -3.961 1.00 90.88 93 ILE A O 1
ATOM 755 N N . ASP A 1 94 ? 11.335 -1.901 -1.982 1.00 82.56 94 ASP A N 1
ATOM 756 C CA . ASP A 1 94 ? 12.519 -1.112 -1.624 1.00 82.56 94 ASP A CA 1
ATOM 757 C C . ASP A 1 94 ? 13.803 -1.667 -2.272 1.00 82.56 94 ASP A C 1
ATOM 759 O O . ASP A 1 94 ? 14.797 -0.942 -2.373 1.00 82.56 94 ASP A O 1
ATOM 763 N N . GLN A 1 95 ? 13.781 -2.914 -2.761 1.00 80.19 95 GLN A N 1
ATOM 764 C CA . GLN A 1 95 ? 14.841 -3.491 -3.593 1.00 80.19 95 GLN A CA 1
ATOM 765 C C . GLN A 1 95 ? 14.267 -4.331 -4.728 1.00 80.19 95 GLN A C 1
ATOM 767 O O . GLN A 1 95 ? 13.797 -5.452 -4.535 1.00 80.19 95 GLN A O 1
ATOM 772 N N . CYS A 1 96 ? 14.353 -3.798 -5.941 1.00 82.88 96 CYS A N 1
ATOM 773 C CA . CYS A 1 96 ? 13.965 -4.535 -7.129 1.00 82.88 96 CYS A CA 1
ATOM 774 C C . CYS A 1 96 ? 14.733 -5.861 -7.257 1.00 82.88 96 CYS A C 1
ATOM 776 O O . CYS A 1 96 ? 15.949 -5.937 -7.075 1.00 82.88 96 CYS A O 1
ATOM 778 N N . SER A 1 97 ? 14.031 -6.906 -7.676 1.00 80.50 97 SER A N 1
ATOM 779 C CA . SER A 1 97 ? 14.621 -8.196 -8.025 1.00 80.50 97 SER A CA 1
ATOM 780 C C . SER A 1 97 ? 13.997 -8.716 -9.321 1.00 80.50 97 SER A C 1
ATOM 782 O O . SER A 1 97 ? 13.011 -8.179 -9.832 1.00 80.50 97 SER A O 1
ATOM 784 N N . ASP A 1 98 ? 14.580 -9.758 -9.911 1.00 78.38 98 ASP A N 1
ATOM 785 C CA . ASP A 1 98 ? 13.957 -10.408 -11.070 1.00 78.38 98 ASP A CA 1
ATOM 786 C C . ASP A 1 98 ? 12.704 -11.216 -10.699 1.00 78.38 98 ASP A C 1
ATOM 788 O O . ASP A 1 98 ? 11.897 -11.497 -11.587 1.00 78.38 98 ASP A O 1
ATOM 792 N N . ASP A 1 99 ? 12.527 -11.537 -9.414 1.00 76.06 99 ASP A N 1
ATOM 793 C CA . ASP A 1 99 ? 11.409 -12.311 -8.875 1.00 76.06 99 ASP A CA 1
ATOM 794 C C . ASP A 1 99 ? 10.751 -11.552 -7.713 1.00 76.06 99 ASP A C 1
ATOM 796 O O . ASP A 1 99 ? 11.040 -11.773 -6.534 1.00 76.06 99 ASP A O 1
ATOM 800 N N . MET A 1 100 ? 9.914 -10.578 -8.069 1.00 83.25 100 MET A N 1
ATOM 801 C CA . MET A 1 100 ? 9.100 -9.816 -7.122 1.00 83.25 100 MET A CA 1
ATOM 802 C C . MET A 1 100 ? 7.788 -10.582 -6.921 1.00 83.25 100 MET A C 1
ATOM 804 O O . MET A 1 100 ? 6.921 -10.554 -7.794 1.00 83.25 100 MET A O 1
ATOM 808 N N . GLN A 1 101 ? 7.665 -11.302 -5.803 1.00 79.56 101 GLN A N 1
ATOM 809 C CA . GLN A 1 101 ? 6.494 -12.140 -5.498 1.00 79.56 101 GLN A CA 1
ATOM 810 C C . GLN A 1 101 ? 5.433 -11.419 -4.652 1.00 79.56 101 GLN A C 1
ATOM 812 O O . GLN A 1 101 ? 4.370 -11.978 -4.394 1.00 79.56 101 GLN A O 1
ATOM 817 N N . GLY A 1 102 ? 5.699 -10.179 -4.243 1.00 87.12 102 GLY A N 1
ATOM 818 C CA . GLY A 1 102 ? 4.775 -9.345 -3.485 1.00 87.12 102 GLY A CA 1
ATOM 819 C C . GLY A 1 102 ? 5.364 -7.966 -3.222 1.00 87.12 102 GLY A C 1
ATOM 820 O O . GLY A 1 102 ? 6.112 -7.436 -4.048 1.00 87.12 102 GLY A O 1
ATOM 821 N N . PHE A 1 103 ? 5.046 -7.405 -2.060 1.00 91.12 103 PHE A N 1
ATOM 822 C CA . PHE A 1 103 ? 5.477 -6.070 -1.655 1.00 91.12 103 PHE A CA 1
ATOM 823 C C . PHE A 1 103 ? 6.328 -6.136 -0.382 1.00 91.12 103 PHE A C 1
ATOM 825 O O . PHE A 1 103 ? 6.216 -7.061 0.426 1.00 91.12 103 PHE A O 1
ATOM 832 N N . ASP A 1 104 ? 7.189 -5.144 -0.192 1.00 90.19 104 ASP A N 1
ATOM 833 C CA . ASP A 1 104 ? 8.058 -5.053 0.986 1.00 90.19 104 ASP A CA 1
ATOM 834 C C . ASP A 1 104 ? 7.297 -4.368 2.128 1.00 90.19 104 ASP A C 1
ATOM 836 O O . ASP A 1 104 ? 7.479 -4.679 3.309 1.00 90.19 104 ASP A O 1
ATOM 840 N N . LYS A 1 105 ? 6.407 -3.437 1.765 1.00 90.94 105 LYS A N 1
ATOM 841 C CA . LYS A 1 105 ? 5.495 -2.750 2.679 1.00 90.94 105 LYS A CA 1
ATOM 842 C C . LYS A 1 105 ? 4.250 -2.231 1.964 1.00 90.94 105 LYS A C 1
ATOM 844 O O . LYS A 1 105 ? 4.271 -1.977 0.756 1.00 90.94 105 LYS A O 1
ATOM 849 N N . ALA A 1 106 ? 3.201 -1.999 2.746 1.00 92.62 106 ALA A N 1
ATOM 850 C CA . ALA A 1 106 ? 2.015 -1.275 2.310 1.00 92.62 106 ALA A CA 1
ATOM 851 C C . ALA A 1 106 ? 1.647 -0.183 3.314 1.00 92.62 106 ALA A C 1
ATOM 853 O O . ALA A 1 106 ? 1.678 -0.408 4.523 1.00 92.62 106 ALA A O 1
ATOM 854 N N . THR A 1 107 ? 1.245 0.971 2.798 1.00 90.69 107 THR A N 1
ATOM 855 C CA . THR A 1 107 ? 0.692 2.084 3.563 1.00 90.69 107 THR A CA 1
ATOM 856 C C . THR A 1 107 ? -0.775 2.242 3.207 1.00 90.69 107 THR A C 1
ATOM 858 O O . THR A 1 107 ? -1.124 2.512 2.057 1.00 90.69 107 THR A O 1
ATOM 861 N N . ILE A 1 108 ? -1.638 2.087 4.205 1.00 88.56 108 ILE A N 1
ATOM 862 C CA . ILE A 1 108 ? -3.089 2.156 4.084 1.00 88.56 108 ILE A CA 1
ATOM 863 C C . ILE A 1 108 ? -3.586 3.210 5.064 1.00 88.56 108 ILE A C 1
ATOM 865 O O . ILE A 1 108 ? -3.227 3.220 6.241 1.00 88.56 108 ILE A O 1
ATOM 869 N N . ILE A 1 109 ? -4.410 4.120 4.561 1.00 85.19 109 ILE A N 1
ATOM 870 C CA . ILE A 1 109 ? -4.938 5.232 5.340 1.00 85.19 109 ILE A CA 1
ATOM 871 C C . ILE A 1 109 ? -6.451 5.073 5.387 1.00 85.19 109 ILE A C 1
ATOM 873 O O . ILE A 1 109 ? -7.105 5.085 4.348 1.00 85.19 109 ILE A O 1
ATOM 877 N N . PHE A 1 110 ? -7.013 4.925 6.580 1.00 85.06 110 PHE A N 1
ATOM 878 C CA . PHE A 1 110 ? -8.456 4.998 6.782 1.00 85.06 110 PHE A CA 1
ATOM 879 C C . PHE A 1 110 ? -8.842 6.418 7.155 1.00 85.06 110 PHE A C 1
ATOM 881 O O . PHE A 1 110 ? -8.097 7.102 7.850 1.00 85.06 110 PHE A O 1
ATOM 888 N N . TYR A 1 111 ? -10.013 6.857 6.719 1.00 80.62 111 TYR A N 1
ATOM 889 C CA . TYR A 1 111 ? -10.577 8.134 7.112 1.00 80.62 111 TYR A CA 1
ATOM 890 C C . TYR A 1 111 ? -12.086 8.061 7.301 1.00 80.62 111 TYR A C 1
ATOM 892 O O . TYR A 1 111 ? -12.751 7.216 6.702 1.00 80.62 111 TYR A O 1
ATOM 900 N N . LYS A 1 112 ? -12.645 8.975 8.088 1.00 81.31 112 LYS A N 1
ATOM 901 C CA . LYS A 1 112 ? -14.092 9.100 8.290 1.00 81.31 112 LYS A CA 1
ATOM 902 C C . LYS A 1 112 ? -14.492 10.570 8.203 1.00 81.31 112 LYS A C 1
ATOM 904 O O . LYS A 1 112 ? -13.767 11.453 8.649 1.00 81.31 112 LYS A O 1
ATOM 909 N N . ARG A 1 113 ? -15.624 10.849 7.547 1.00 75.94 113 ARG A N 1
ATOM 910 C CA . ARG A 1 113 ? -16.120 12.221 7.356 1.00 75.94 113 ARG A CA 1
ATOM 911 C C . ARG A 1 113 ? -17.064 12.580 8.491 1.00 75.94 113 ARG A C 1
ATOM 913 O O . ARG A 1 113 ? -18.172 12.051 8.547 1.00 75.94 113 ARG A O 1
ATOM 920 N N . GLU A 1 114 ? -16.656 13.525 9.326 1.00 77.44 114 GLU A N 1
ATOM 921 C CA . GLU A 1 114 ? -17.509 14.099 10.363 1.00 77.44 114 GLU A CA 1
ATOM 922 C C . GLU A 1 114 ? -17.790 15.582 10.068 1.00 77.44 114 GLU A C 1
ATOM 924 O O . GLU A 1 114 ? -17.062 16.210 9.297 1.00 77.44 114 GLU A O 1
ATOM 929 N N . PRO A 1 115 ? -18.866 16.171 10.621 1.00 72.19 115 PRO A N 1
ATOM 930 C CA . PRO A 1 115 ? -19.222 17.563 10.336 1.00 72.19 115 PRO A CA 1
ATOM 931 C C . PRO A 1 115 ? -18.160 18.592 10.753 1.00 72.19 115 PRO A C 1
ATOM 933 O O . PRO A 1 115 ? -18.050 19.639 10.121 1.00 72.19 115 PRO A O 1
ATOM 936 N N . GLU A 1 116 ? -17.403 18.302 11.812 1.00 71.31 116 GLU A N 1
ATOM 937 C CA . GLU A 1 116 ? -16.462 19.241 12.446 1.00 71.31 116 GLU A CA 1
ATOM 938 C C . GLU A 1 116 ? -15.031 18.692 12.534 1.00 71.31 116 GLU A C 1
ATOM 940 O O . GLU A 1 116 ? -14.124 19.396 12.974 1.00 71.31 116 GLU A O 1
ATOM 945 N N . SER A 1 117 ? -14.816 17.441 12.126 1.00 68.88 117 SER A N 1
ATOM 946 C CA . SER A 1 117 ? -13.541 16.748 12.267 1.00 68.88 117 SER A CA 1
ATOM 947 C C . SER A 1 117 ? -13.277 15.838 11.061 1.00 68.88 117 SER A C 1
ATOM 949 O O . SER A 1 117 ? -14.184 15.508 10.289 1.00 68.88 117 SER A O 1
ATOM 951 N N . PHE A 1 118 ? -12.013 15.457 10.878 1.00 71.44 118 PHE A N 1
ATOM 952 C CA . PHE A 1 118 ? -11.611 14.537 9.822 1.00 71.44 118 PHE A CA 1
ATOM 953 C C . PHE A 1 118 ? -10.718 13.419 10.374 1.00 71.44 118 PHE A C 1
ATOM 955 O O . PHE A 1 118 ? -9.490 13.519 10.308 1.00 71.44 118 PHE A O 1
ATOM 962 N N . PRO A 1 119 ? -11.331 12.376 10.958 1.00 78.00 119 PRO A N 1
ATOM 963 C CA . PRO A 1 119 ? -10.645 11.173 11.380 1.00 78.00 119 PRO A CA 1
ATOM 964 C C . PRO A 1 119 ? -9.736 10.587 10.333 1.00 78.00 119 PRO A C 1
ATOM 966 O O . PRO A 1 119 ? -10.168 10.364 9.205 1.00 78.00 119 PRO A O 1
ATOM 969 N N . VAL A 1 120 ? -8.505 10.279 10.741 1.00 80.94 120 VAL A N 1
ATOM 970 C CA . VAL A 1 120 ? -7.543 9.530 9.940 1.00 80.94 120 VAL A CA 1
ATOM 971 C C . VAL A 1 120 ? -6.878 8.474 10.813 1.00 80.94 120 VAL A C 1
ATOM 973 O O . VAL A 1 120 ? -6.519 8.735 11.957 1.00 80.94 120 VAL A O 1
ATOM 976 N N . VAL A 1 121 ? -6.683 7.282 10.264 1.00 86.25 121 VAL A N 1
ATOM 977 C CA . VAL A 1 121 ? -5.822 6.249 10.835 1.00 86.25 121 VAL A CA 1
ATOM 978 C C . VAL A 1 121 ? -4.802 5.878 9.775 1.00 86.25 121 VAL A C 1
ATOM 980 O O . VAL A 1 121 ? -5.156 5.391 8.703 1.00 86.25 121 VAL A O 1
ATOM 983 N N . TYR A 1 122 ? -3.533 6.125 10.073 1.00 88.25 122 TYR A N 1
ATOM 984 C CA . TYR A 1 122 ? -2.411 5.712 9.244 1.00 88.25 122 TYR A CA 1
ATOM 985 C C . TYR A 1 122 ? -1.947 4.326 9.687 1.00 88.25 122 TYR A C 1
ATOM 987 O O . TYR A 1 122 ? -1.744 4.098 10.882 1.00 88.25 122 TYR A O 1
ATOM 995 N N . ILE A 1 123 ? -1.779 3.409 8.737 1.00 92.06 123 ILE A N 1
ATOM 996 C CA . ILE A 1 123 ? -1.289 2.050 8.970 1.00 92.06 123 ILE A CA 1
ATOM 997 C C . ILE A 1 123 ? -0.209 1.750 7.934 1.00 92.06 123 ILE A C 1
ATOM 999 O O . ILE A 1 123 ? -0.462 1.793 6.734 1.00 92.06 123 ILE A O 1
ATOM 1003 N N . GLU A 1 124 ? 0.991 1.422 8.395 1.00 93.25 124 GLU A N 1
ATOM 1004 C CA . GLU A 1 124 ? 2.084 0.918 7.569 1.00 93.25 124 GLU A CA 1
ATOM 1005 C C . GLU A 1 124 ? 2.424 -0.506 8.008 1.00 93.25 124 GLU A C 1
ATOM 1007 O O . GLU A 1 124 ? 2.776 -0.739 9.162 1.00 93.25 124 GLU A O 1
ATOM 1012 N N . ILE A 1 125 ? 2.314 -1.458 7.087 1.00 94.06 125 ILE A N 1
ATOM 1013 C CA . ILE A 1 125 ? 2.532 -2.886 7.329 1.00 94.06 125 ILE A CA 1
ATOM 1014 C C . ILE A 1 125 ? 3.858 -3.282 6.693 1.00 94.06 125 ILE A C 1
ATOM 1016 O O . ILE A 1 125 ? 4.049 -3.083 5.490 1.00 94.06 125 ILE A O 1
ATOM 1020 N N . ARG A 1 126 ? 4.755 -3.878 7.481 1.00 92.94 126 ARG A N 1
ATOM 1021 C CA . ARG A 1 126 ? 6.077 -4.338 7.041 1.00 92.94 126 ARG A CA 1
ATOM 1022 C C . ARG A 1 126 ? 6.274 -5.808 7.422 1.00 92.94 126 ARG A C 1
ATOM 1024 O O . ARG A 1 126 ? 6.850 -6.077 8.477 1.00 92.94 126 ARG A O 1
ATOM 1031 N N . PRO A 1 127 ? 5.834 -6.770 6.589 1.00 92.44 127 PRO A N 1
ATOM 1032 C CA . PRO A 1 127 ? 5.882 -8.190 6.939 1.00 92.44 127 PRO A CA 1
ATOM 1033 C C . PRO A 1 127 ? 7.293 -8.680 7.252 1.00 92.44 127 PRO A C 1
ATOM 1035 O O . PRO A 1 127 ? 7.489 -9.352 8.250 1.00 92.44 127 PRO A O 1
ATOM 1038 N N . LEU A 1 128 ? 8.305 -8.286 6.474 1.00 88.94 128 LEU A N 1
ATOM 1039 C CA . LEU A 1 128 ? 9.679 -8.743 6.723 1.00 88.94 128 LEU A CA 1
ATOM 1040 C C . LEU A 1 128 ? 10.287 -8.206 8.021 1.00 88.94 128 LEU A C 1
ATOM 1042 O O . LEU A 1 128 ? 11.311 -8.705 8.473 1.00 88.94 128 LEU A O 1
ATOM 1046 N N . ARG A 1 129 ? 9.680 -7.171 8.602 1.00 88.44 129 ARG A N 1
ATOM 1047 C CA . ARG A 1 129 ? 10.050 -6.654 9.920 1.00 88.44 129 ARG A CA 1
ATOM 1048 C C . ARG A 1 129 ? 9.089 -7.094 11.017 1.00 88.44 129 ARG A C 1
ATOM 1050 O O . ARG A 1 129 ? 9.198 -6.577 12.125 1.00 88.44 129 ARG A O 1
ATOM 1057 N N . GLU A 1 130 ? 8.148 -7.973 10.677 1.00 92.38 130 GLU A N 1
ATOM 1058 C CA . GLU A 1 130 ? 7.183 -8.559 11.602 1.00 92.38 130 GLU A CA 1
ATOM 1059 C C . GLU A 1 130 ? 6.404 -7.487 12.376 1.00 92.38 130 GLU A C 1
ATOM 1061 O O . GLU A 1 130 ? 6.076 -7.662 13.545 1.00 92.38 130 GLU A O 1
ATOM 1066 N N . HIS A 1 131 ? 6.113 -6.343 11.736 1.00 91.12 131 HIS A N 1
ATOM 1067 C CA . HIS A 1 131 ? 5.419 -5.257 12.421 1.00 91.12 131 HIS A CA 1
ATOM 1068 C C . HIS A 1 131 ? 4.460 -4.426 11.577 1.00 91.12 131 HIS A C 1
ATOM 1070 O O . HIS A 1 131 ? 4.527 -4.349 10.345 1.00 91.12 131 HIS A O 1
ATOM 1076 N N . ILE A 1 132 ? 3.613 -3.713 12.313 1.00 93.44 132 ILE A N 1
ATOM 1077 C CA . ILE A 1 132 ? 2.744 -2.642 11.854 1.00 93.44 132 ILE A CA 1
ATOM 1078 C C . ILE A 1 132 ? 3.088 -1.378 12.637 1.00 93.44 132 ILE A C 1
ATOM 1080 O O . ILE A 1 132 ? 3.086 -1.383 13.866 1.00 93.44 132 ILE A O 1
ATOM 1084 N N . TYR A 1 133 ? 3.333 -0.279 11.932 1.00 91.31 133 TYR A N 1
ATOM 1085 C CA . TYR A 1 133 ? 3.289 1.054 12.520 1.00 91.31 133 TYR A CA 1
ATOM 1086 C C . TYR A 1 133 ? 1.894 1.635 12.309 1.00 91.31 133 TYR A C 1
ATOM 1088 O O . TYR A 1 133 ? 1.365 1.615 11.194 1.00 91.31 133 TYR A O 1
ATOM 1096 N N . SER A 1 134 ? 1.286 2.169 13.364 1.00 90.81 134 SER A N 1
ATOM 1097 C CA . SER A 1 134 ? -0.022 2.800 13.262 1.00 90.81 134 SER A CA 1
ATOM 1098 C C . SER A 1 134 ? -0.106 4.080 14.067 1.00 90.81 134 SER A C 1
ATOM 1100 O O . SER A 1 134 ? 0.212 4.117 15.257 1.00 90.81 134 SER A O 1
ATOM 1102 N N . ALA A 1 135 ? -0.582 5.129 13.407 1.00 86.62 135 ALA A N 1
ATOM 1103 C CA . ALA A 1 135 ? -0.793 6.424 14.018 1.00 86.62 135 ALA A CA 1
ATOM 1104 C C . ALA A 1 135 ? -2.244 6.862 13.858 1.00 86.62 135 ALA A C 1
ATOM 1106 O O . ALA A 1 135 ? -2.808 6.840 12.762 1.00 86.62 135 ALA A O 1
ATOM 1107 N N . ILE A 1 136 ? -2.818 7.305 14.970 1.00 81.12 136 ILE A N 1
ATOM 1108 C CA . ILE A 1 136 ? -4.092 8.010 15.016 1.00 81.12 136 ILE A CA 1
ATOM 1109 C C . ILE A 1 136 ? -3.718 9.453 15.351 1.00 81.12 136 ILE A C 1
ATOM 1111 O O . ILE A 1 136 ? -3.385 9.727 16.505 1.00 81.12 136 ILE A O 1
ATOM 1115 N N . PRO A 1 137 ? -3.655 10.360 14.363 1.00 68.56 137 PRO A N 1
ATOM 1116 C CA . PRO A 1 137 ? -3.310 11.744 14.625 1.00 68.56 137 PRO A CA 1
ATOM 1117 C C . PRO A 1 137 ? -4.295 12.335 15.628 1.00 68.56 137 PRO A C 1
ATOM 1119 O O . PRO A 1 137 ? -5.504 12.163 15.487 1.00 68.56 137 PRO A O 1
ATOM 1122 N N . ASP A 1 138 ? -3.780 13.043 16.628 1.00 57.03 138 ASP A N 1
ATOM 1123 C CA . ASP A 1 138 ? -4.631 13.723 17.596 1.00 57.03 138 ASP A CA 1
ATOM 1124 C C . ASP A 1 138 ? -5.416 14.838 16.876 1.00 57.03 138 ASP A C 1
ATOM 1126 O O . ASP A 1 138 ? -4.845 15.759 16.276 1.00 57.03 138 ASP A O 1
ATOM 1130 N N . TYR A 1 139 ? -6.741 14.704 16.884 1.00 49.41 139 TYR A N 1
ATOM 1131 C CA . TYR A 1 139 ? -7.695 15.365 15.984 1.00 49.41 139 TYR A CA 1
ATOM 1132 C C . TYR A 1 139 ? -7.737 16.886 16.148 1.00 49.41 139 TYR A C 1
ATOM 1134 O O . TYR A 1 139 ? -8.182 17.604 15.256 1.00 49.41 139 TYR A O 1
ATOM 1142 N N . GLU A 1 140 ? -7.252 17.401 17.275 1.00 41.34 140 GLU A N 1
ATOM 1143 C CA . GLU A 1 140 ? -7.313 18.824 17.606 1.00 41.34 140 GLU A CA 1
ATOM 1144 C C . GLU A 1 140 ? -6.288 19.690 16.846 1.00 41.34 140 GLU A C 1
ATOM 1146 O O . GLU A 1 140 ? -6.276 20.910 17.023 1.00 41.34 140 GLU A O 1
ATOM 1151 N N . ARG A 1 141 ? -5.396 19.110 16.022 1.00 42.94 141 ARG A N 1
ATOM 1152 C CA . ARG A 1 141 ? -4.234 19.850 15.484 1.00 42.94 141 ARG A CA 1
ATOM 1153 C C . ARG A 1 141 ? -3.980 19.803 13.989 1.00 42.94 141 ARG A C 1
ATOM 1155 O O . ARG A 1 141 ? -3.176 20.614 13.526 1.00 42.94 141 ARG A O 1
ATOM 1162 N N . ILE A 1 142 ? -4.631 18.934 13.223 1.00 45.88 142 ILE A N 1
ATOM 1163 C CA . ILE A 1 142 ? -4.491 18.995 11.766 1.00 45.88 142 ILE A CA 1
ATOM 1164 C C . ILE A 1 142 ? -5.616 19.879 11.240 1.00 45.88 142 ILE A C 1
ATOM 1166 O O . ILE A 1 142 ? -6.744 19.431 11.057 1.00 45.88 142 ILE A O 1
ATOM 1170 N N . SER A 1 143 ? -5.322 21.169 11.044 1.00 46.72 143 SER A N 1
ATOM 1171 C CA . SER A 1 143 ? -6.274 22.051 10.372 1.00 46.72 143 SER A CA 1
ATOM 1172 C C . SER A 1 143 ? -6.577 21.499 8.977 1.00 46.72 143 SER A C 1
ATOM 1174 O O . SER A 1 143 ? -5.729 20.854 8.358 1.00 46.72 143 SER A O 1
ATOM 1176 N N . TYR A 1 144 ? -7.771 21.782 8.464 1.00 44.28 144 TYR A N 1
ATOM 1177 C CA . TYR A 1 144 ? -8.154 21.467 7.085 1.00 44.28 144 TYR A CA 1
ATOM 1178 C C . TYR A 1 144 ? -7.068 21.900 6.077 1.00 44.28 144 TYR A C 1
ATOM 1180 O O . TYR A 1 144 ? -6.720 21.152 5.167 1.00 44.28 144 TYR A O 1
ATOM 1188 N N . ASP A 1 145 ? -6.435 23.049 6.330 1.00 47.81 145 ASP A N 1
ATOM 1189 C CA . ASP A 1 145 ? -5.314 23.573 5.545 1.00 47.81 145 ASP A CA 1
ATOM 1190 C C . ASP A 1 145 ? -4.049 22.704 5.651 1.00 47.81 145 ASP A C 1
ATOM 1192 O O . ASP A 1 145 ? -3.349 22.519 4.666 1.00 47.81 145 ASP A O 1
ATOM 1196 N N . THR A 1 146 ? -3.776 22.099 6.809 1.00 49.47 146 THR A N 1
ATOM 1197 C CA . THR A 1 146 ? -2.626 21.202 7.026 1.00 49.47 146 THR A CA 1
ATOM 1198 C C . THR A 1 146 ? -2.816 19.852 6.324 1.00 49.47 146 THR A C 1
ATOM 1200 O O . THR A 1 146 ? -1.836 19.258 5.873 1.00 49.47 146 THR A O 1
ATOM 1203 N N . LEU A 1 147 ? -4.058 19.365 6.194 1.00 51.44 147 LEU A N 1
ATOM 1204 C CA . LEU A 1 147 ? -4.367 18.206 5.346 1.00 51.44 147 LEU A CA 1
ATOM 1205 C C . LEU A 1 147 ? -4.161 18.552 3.868 1.00 51.44 147 LEU A C 1
ATOM 1207 O O . LEU A 1 147 ? -3.515 17.791 3.156 1.00 51.44 147 LEU A O 1
ATOM 1211 N N . ILE A 1 148 ? -4.629 19.719 3.419 1.00 48.50 148 ILE A N 1
ATOM 1212 C CA . ILE A 1 148 ? -4.438 20.183 2.037 1.00 48.50 148 ILE A CA 1
ATOM 1213 C C . ILE A 1 148 ? -2.954 20.422 1.723 1.00 48.50 148 ILE A C 1
ATOM 1215 O O . ILE A 1 148 ? -2.502 20.060 0.643 1.00 48.50 148 ILE A O 1
ATOM 1219 N N . GLU A 1 149 ? -2.178 20.998 2.641 1.00 45.53 149 GLU A N 1
ATOM 1220 C CA . GLU A 1 149 ? -0.761 21.317 2.424 1.00 45.53 149 GLU A CA 1
ATOM 1221 C C . GLU A 1 149 ? 0.153 20.088 2.519 1.00 45.53 149 GLU A C 1
ATOM 1223 O O . GLU A 1 149 ? 1.066 19.958 1.703 1.00 45.53 149 GLU A O 1
ATOM 1228 N N . ASN A 1 150 ? -0.088 19.167 3.464 1.00 46.25 150 ASN A N 1
ATOM 1229 C CA . ASN A 1 150 ? 0.741 17.962 3.609 1.00 46.25 150 ASN A CA 1
ATOM 1230 C C . ASN A 1 150 ? 0.320 16.819 2.684 1.00 46.25 150 ASN A C 1
ATOM 1232 O O . ASN A 1 150 ? 1.174 16.023 2.298 1.00 46.25 150 ASN A O 1
ATOM 1236 N N . PHE A 1 151 ? -0.963 16.727 2.321 1.00 48.34 151 PHE A N 1
ATOM 1237 C CA . PHE A 1 151 ? -1.432 15.713 1.380 1.00 48.34 151 PHE A CA 1
ATOM 1238 C C . PHE A 1 151 ? -1.583 16.244 -0.050 1.00 48.34 151 PHE A C 1
ATOM 1240 O O . PHE A 1 151 ? -1.563 15.425 -0.950 1.00 48.34 151 PHE A O 1
ATOM 1247 N N . LEU A 1 152 ? -1.593 17.562 -0.306 1.00 44.66 152 LEU A N 1
ATOM 1248 C CA . LEU A 1 152 ? -1.699 18.187 -1.644 1.00 44.66 152 LEU A CA 1
ATOM 1249 C C . LEU A 1 152 ? -3.017 17.920 -2.400 1.00 44.66 152 LEU A C 1
ATOM 1251 O O . LEU A 1 152 ? -3.030 17.968 -3.631 1.00 44.66 152 LEU A O 1
ATOM 1255 N N . PHE A 1 153 ? -4.138 17.684 -1.711 1.00 52.38 153 PHE A N 1
ATOM 1256 C CA . PHE A 1 153 ? -5.428 17.440 -2.376 1.00 52.38 153 PHE A CA 1
ATOM 1257 C C . PHE A 1 153 ? -6.575 18.254 -1.785 1.00 52.38 153 PHE A C 1
ATOM 1259 O O . PHE A 1 153 ? -6.692 18.401 -0.572 1.00 52.38 153 PHE A O 1
ATOM 1266 N N . ASP A 1 154 ? -7.462 18.721 -2.670 1.00 53.09 154 ASP A N 1
ATOM 1267 C CA . ASP A 1 154 ? -8.832 19.081 -2.312 1.00 53.09 154 ASP A CA 1
ATOM 1268 C C . ASP A 1 154 ? -9.519 17.832 -1.731 1.00 53.09 154 ASP A C 1
ATOM 1270 O O . ASP A 1 154 ? -9.646 16.830 -2.448 1.00 53.09 154 ASP A O 1
ATOM 1274 N N . PRO A 1 155 ? -9.955 17.861 -0.462 1.00 51.53 155 PRO A N 1
ATOM 1275 C CA . PRO A 1 155 ? -10.574 16.718 0.191 1.00 51.53 155 PRO A CA 1
ATOM 1276 C C . PRO A 1 155 ? -11.761 16.180 -0.618 1.00 51.53 155 PRO A C 1
ATOM 1278 O O . PRO A 1 155 ? -11.854 14.977 -0.836 1.00 51.53 155 PRO A O 1
ATOM 1281 N N . ASP A 1 156 ? -12.601 17.044 -1.199 1.00 54.00 156 ASP A N 1
ATOM 1282 C CA . ASP A 1 156 ? -13.753 16.601 -1.998 1.00 54.00 156 ASP A CA 1
ATOM 1283 C C . ASP A 1 156 ? -13.354 15.883 -3.309 1.00 54.00 156 ASP A C 1
ATOM 1285 O O . ASP A 1 156 ? -14.139 15.087 -3.838 1.00 54.00 156 ASP A O 1
ATOM 1289 N N . THR A 1 157 ? -12.143 16.123 -3.822 1.00 53.25 157 THR A N 1
ATOM 1290 C CA . THR A 1 157 ? -11.573 15.416 -4.981 1.00 53.25 157 THR A CA 1
ATOM 1291 C C . THR A 1 157 ? -10.964 14.079 -4.545 1.00 53.25 157 THR A C 1
ATOM 1293 O O . THR A 1 157 ? -11.350 13.039 -5.079 1.00 53.25 157 THR A O 1
ATOM 1296 N N . ALA A 1 158 ? -10.131 14.064 -3.500 1.00 50.47 158 ALA A N 1
ATOM 1297 C CA . ALA A 1 158 ? -9.538 12.828 -2.980 1.00 50.47 158 ALA A CA 1
ATOM 1298 C C . ALA A 1 158 ? -10.587 11.822 -2.457 1.00 50.47 158 ALA A C 1
ATOM 1300 O O . ALA A 1 158 ? -10.401 10.607 -2.540 1.00 50.47 158 ALA A O 1
ATOM 1301 N N . PHE A 1 159 ? -11.735 12.305 -1.965 1.00 49.84 159 PHE A N 1
ATOM 1302 C CA . PHE A 1 159 ? -12.820 11.445 -1.476 1.00 49.84 159 PHE A CA 1
ATOM 1303 C C . PHE A 1 159 ? -13.656 10.794 -2.574 1.00 49.84 159 PHE A C 1
ATOM 1305 O O . PHE A 1 159 ? -14.284 9.767 -2.311 1.00 49.84 159 PHE A O 1
ATOM 1312 N N . LYS A 1 160 ? -13.679 11.342 -3.793 1.00 45.84 160 LYS A N 1
ATOM 1313 C CA . LYS A 1 160 ? -14.302 10.657 -4.937 1.00 45.84 160 LYS A CA 1
ATOM 1314 C C . LYS A 1 160 ? -13.457 9.471 -5.399 1.00 45.84 160 LYS A C 1
ATOM 1316 O O . LYS A 1 160 ? -14.020 8.429 -5.721 1.00 45.84 160 LYS A O 1
ATOM 1321 N N . GLU A 1 161 ? -12.135 9.617 -5.348 1.00 50.53 161 GLU A N 1
ATOM 1322 C CA . GLU A 1 161 ? -11.154 8.618 -5.797 1.00 50.53 161 GLU A CA 1
ATOM 1323 C C . GLU A 1 161 ? -11.116 7.379 -4.880 1.00 50.53 161 GLU A C 1
ATOM 1325 O O . GLU A 1 161 ? -10.975 6.251 -5.343 1.00 50.53 161 GLU A O 1
ATOM 1330 N N . ALA A 1 162 ? -11.327 7.558 -3.572 1.00 46.44 162 ALA A N 1
ATOM 1331 C CA . ALA A 1 162 ? -11.439 6.469 -2.594 1.00 46.44 162 ALA A CA 1
ATOM 1332 C C . ALA A 1 162 ? -12.650 5.538 -2.826 1.00 46.44 162 ALA A C 1
ATOM 1334 O O . ALA A 1 162 ? -12.602 4.343 -2.533 1.00 46.44 162 ALA A O 1
ATOM 1335 N N . LEU A 1 163 ? -13.754 6.081 -3.352 1.00 42.94 163 LEU A N 1
ATOM 1336 C CA . LEU A 1 163 ? -14.988 5.336 -3.629 1.00 42.94 163 LEU A CA 1
ATOM 1337 C C . LEU A 1 163 ? -14.918 4.531 -4.942 1.00 42.94 163 LEU A C 1
ATOM 1339 O O . LEU A 1 163 ? -15.789 3.688 -5.164 1.00 42.94 163 LEU A O 1
ATOM 1343 N N . SER A 1 164 ? -13.912 4.769 -5.798 1.00 45.84 164 SER A N 1
ATOM 1344 C CA . SER A 1 164 ? -13.820 4.220 -7.161 1.00 45.84 164 SER A CA 1
ATOM 1345 C C . SER A 1 164 ? -12.918 2.991 -7.313 1.00 45.84 164 SER A C 1
ATOM 1347 O O . SER A 1 164 ? -12.767 2.497 -8.430 1.00 45.84 164 SER A O 1
ATOM 1349 N N . VAL A 1 165 ? -12.391 2.416 -6.221 1.00 52.25 165 VAL A N 1
ATOM 1350 C CA . VAL A 1 165 ? -11.638 1.141 -6.245 1.00 52.25 165 VAL A CA 1
ATOM 1351 C C . VAL A 1 165 ? -12.583 -0.049 -6.477 1.00 52.25 165 VAL A C 1
ATOM 1353 O O . VAL A 1 165 ? -12.764 -0.929 -5.641 1.00 52.25 165 VAL A O 1
ATOM 1356 N N . GLN A 1 166 ? -13.248 -0.044 -7.624 1.00 54.69 166 GLN A N 1
ATOM 1357 C CA . GLN A 1 166 ? -13.997 -1.154 -8.209 1.00 54.69 166 GLN A CA 1
ATOM 1358 C C . GLN A 1 166 ? -13.402 -1.555 -9.567 1.00 54.69 166 GLN A C 1
ATOM 1360 O O . GLN A 1 166 ? -14.020 -2.309 -10.318 1.00 54.69 166 GLN A O 1
ATOM 1365 N N . GLY A 1 167 ? -12.213 -1.041 -9.892 1.00 60.97 167 GLY A N 1
ATOM 1366 C CA . GLY A 1 167 ? -11.452 -1.469 -11.054 1.00 60.97 167 GLY A CA 1
ATOM 1367 C C . GLY A 1 167 ? -11.067 -2.947 -10.962 1.00 60.97 167 GLY A C 1
ATOM 1368 O O . GLY A 1 167 ? -10.901 -3.499 -9.875 1.00 60.97 167 GLY A O 1
ATOM 1369 N N . SER A 1 168 ? -10.926 -3.599 -12.116 1.00 77.75 168 SER A N 1
ATOM 1370 C CA . SER A 1 168 ? -10.498 -5.001 -12.196 1.00 77.75 168 SER A CA 1
ATOM 1371 C C . SER A 1 168 ? -8.989 -5.180 -11.982 1.00 77.75 168 SER A C 1
ATOM 1373 O O . SER A 1 168 ? -8.521 -6.291 -11.731 1.00 77.75 168 SER A O 1
ATOM 1375 N N . ILE A 1 169 ? -8.224 -4.090 -12.086 1.00 88.56 169 ILE A N 1
ATOM 1376 C CA . ILE A 1 169 ? -6.769 -4.089 -11.965 1.00 88.56 169 ILE A CA 1
ATOM 1377 C C . ILE A 1 169 ? -6.378 -3.948 -10.492 1.00 88.56 169 ILE A C 1
ATOM 1379 O O . ILE A 1 169 ? -6.697 -2.950 -9.848 1.00 88.56 169 ILE A O 1
ATOM 1383 N N . THR A 1 170 ? -5.658 -4.941 -9.973 1.00 90.31 170 THR A N 1
ATOM 1384 C CA . THR A 1 170 ? -5.043 -4.923 -8.638 1.00 90.31 170 THR A CA 1
ATOM 1385 C C . THR A 1 170 ? -3.660 -4.261 -8.669 1.00 90.31 170 THR A C 1
ATOM 1387 O O . THR A 1 170 ? -3.117 -4.003 -9.748 1.00 90.31 170 THR A O 1
ATOM 1390 N N . ALA A 1 171 ? -3.046 -4.023 -7.504 1.00 91.50 171 ALA A N 1
ATOM 1391 C CA . ALA A 1 171 ? -1.695 -3.457 -7.428 1.00 91.50 171 ALA A CA 1
ATOM 1392 C C . ALA A 1 171 ? -0.643 -4.357 -8.108 1.00 91.50 171 ALA A C 1
ATOM 1394 O O . ALA A 1 171 ? 0.240 -3.867 -8.811 1.00 91.50 171 ALA A O 1
ATOM 1395 N N . GLU A 1 172 ? -0.764 -5.680 -7.973 1.00 92.44 172 GLU A N 1
ATOM 1396 C CA . GLU A 1 172 ? 0.105 -6.659 -8.642 1.00 92.44 172 GLU A CA 1
ATOM 1397 C C . GLU A 1 172 ? -0.079 -6.594 -10.150 1.00 92.44 172 GLU A C 1
ATOM 1399 O O . GLU A 1 172 ? 0.892 -6.627 -10.907 1.00 92.44 172 GLU A O 1
ATOM 1404 N N . LYS A 1 173 ? -1.332 -6.477 -10.608 1.00 93.50 173 LYS A N 1
ATOM 1405 C CA . LYS A 1 173 ? -1.610 -6.382 -12.036 1.00 93.50 173 LYS A CA 1
ATOM 1406 C C . LYS A 1 173 ? -1.085 -5.070 -12.617 1.00 93.50 173 LYS A C 1
ATOM 1408 O O . LYS A 1 173 ? -0.545 -5.080 -13.723 1.00 93.50 173 LYS A O 1
ATOM 1413 N N . ALA A 1 174 ? -1.189 -3.971 -11.874 1.00 94.44 174 ALA A N 1
ATOM 1414 C CA . ALA A 1 174 ? -0.595 -2.693 -12.244 1.00 94.44 174 ALA A CA 1
ATOM 1415 C C . ALA A 1 174 ? 0.938 -2.791 -12.342 1.00 94.44 174 ALA A C 1
ATOM 1417 O O . ALA A 1 174 ? 1.517 -2.355 -13.338 1.00 94.44 174 ALA A O 1
ATOM 1418 N N . LEU A 1 175 ? 1.594 -3.432 -11.368 1.00 94.31 175 LEU A N 1
ATOM 1419 C CA . LEU A 1 175 ? 3.034 -3.698 -11.418 1.00 94.31 175 LEU A CA 1
ATOM 1420 C C . LEU A 1 175 ? 3.411 -4.535 -12.646 1.00 94.31 175 LEU A C 1
ATOM 1422 O O . LEU A 1 175 ? 4.344 -4.176 -13.362 1.00 94.31 175 LEU A O 1
ATOM 1426 N N . GLN A 1 176 ? 2.660 -5.603 -12.933 1.00 94.94 176 GLN A N 1
ATOM 1427 C CA . GLN A 1 176 ? 2.887 -6.438 -14.112 1.00 94.94 176 GLN A CA 1
ATOM 1428 C C . GLN A 1 176 ? 2.828 -5.611 -15.406 1.00 94.94 176 GLN A C 1
ATOM 1430 O O . GLN A 1 176 ? 3.735 -5.701 -16.232 1.00 94.94 176 GLN A O 1
ATOM 1435 N N . ILE A 1 177 ? 1.786 -4.790 -15.574 1.00 96.56 177 ILE A N 1
ATOM 1436 C CA . ILE A 1 177 ? 1.631 -3.916 -16.74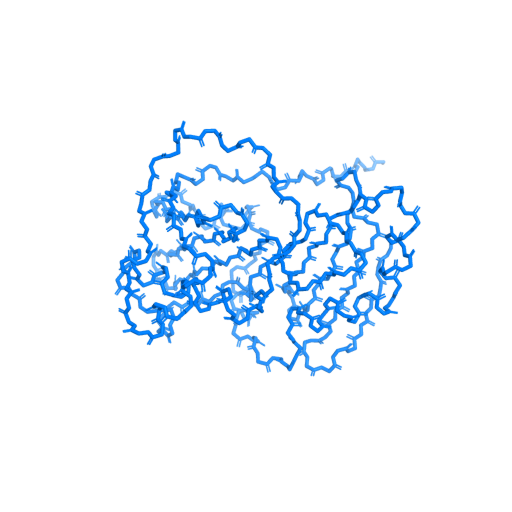7 1.00 96.56 177 ILE A CA 1
ATOM 1437 C C . ILE A 1 177 ? 2.822 -2.955 -16.859 1.00 96.56 177 ILE A C 1
ATOM 1439 O O . ILE A 1 177 ? 3.372 -2.776 -17.943 1.00 96.56 177 ILE A O 1
ATOM 1443 N N . ALA A 1 178 ? 3.259 -2.361 -15.747 1.00 96.12 178 ALA A N 1
ATOM 1444 C CA . ALA A 1 178 ? 4.389 -1.439 -15.743 1.00 96.12 178 ALA A CA 1
ATOM 1445 C C . ALA A 1 178 ? 5.728 -2.120 -16.082 1.00 96.12 178 ALA A C 1
ATOM 1447 O O . ALA A 1 178 ? 6.547 -1.544 -16.803 1.00 96.12 178 ALA A O 1
ATOM 1448 N N . GLU A 1 179 ? 5.955 -3.343 -15.598 1.00 95.06 179 GLU A N 1
ATOM 1449 C CA . GLU A 1 179 ? 7.134 -4.145 -15.944 1.00 95.06 179 GLU A CA 1
ATOM 1450 C C . GLU A 1 179 ? 7.146 -4.477 -17.448 1.00 95.06 179 GLU A C 1
ATOM 1452 O O . GLU A 1 179 ? 8.177 -4.299 -18.103 1.00 95.06 179 GLU A O 1
ATOM 1457 N N . GLU A 1 180 ? 5.997 -4.878 -18.011 1.00 95.69 180 GLU A N 1
ATOM 1458 C CA . GLU A 1 180 ? 5.799 -5.149 -19.447 1.00 95.69 180 GLU A CA 1
ATOM 1459 C C . GLU A 1 180 ? 5.944 -3.884 -20.314 1.00 95.69 180 GLU A C 1
ATOM 1461 O O . GLU A 1 180 ? 6.430 -3.952 -21.443 1.00 95.69 180 GLU A O 1
ATOM 1466 N N . ALA A 1 181 ? 5.602 -2.713 -19.770 1.00 95.56 181 ALA A N 1
ATOM 1467 C CA . ALA A 1 181 ? 5.733 -1.408 -20.420 1.00 95.56 181 ALA A CA 1
ATOM 1468 C C . ALA A 1 181 ? 7.182 -0.870 -20.481 1.00 95.56 181 ALA A C 1
ATOM 1470 O O . ALA A 1 181 ? 7.408 0.262 -20.920 1.00 95.56 181 ALA A O 1
ATOM 1471 N N . GLY A 1 182 ? 8.171 -1.662 -20.055 1.00 93.31 182 GLY A N 1
ATOM 1472 C CA . GLY A 1 182 ? 9.593 -1.310 -20.081 1.00 93.31 182 GLY A CA 1
ATOM 1473 C C . GLY A 1 182 ? 10.188 -0.982 -18.711 1.00 93.31 182 GLY A C 1
ATOM 1474 O O . GLY A 1 182 ? 11.380 -0.684 -18.638 1.00 93.31 182 GLY A O 1
ATOM 1475 N N . GLY A 1 183 ? 9.405 -1.073 -17.629 1.00 93.56 183 GLY A N 1
ATOM 1476 C CA . GLY A 1 183 ? 9.913 -0.967 -16.258 1.00 93.56 183 GLY A CA 1
ATOM 1477 C C . GLY A 1 183 ? 11.011 -1.989 -15.978 1.00 93.56 183 GLY A C 1
ATOM 1478 O O . GLY A 1 183 ? 12.100 -1.610 -15.541 1.00 93.56 183 GLY A O 1
ATOM 1479 N N . LYS A 1 184 ? 10.778 -3.248 -16.378 1.00 92.94 184 LYS A N 1
ATOM 1480 C CA . LYS A 1 184 ? 11.745 -4.343 -16.235 1.00 92.94 184 LYS A CA 1
ATOM 1481 C C . LYS A 1 184 ? 13.052 -4.059 -16.967 1.00 92.94 184 LYS A C 1
ATOM 1483 O O . LYS A 1 184 ? 14.131 -4.196 -16.397 1.00 92.94 184 LYS A O 1
ATOM 1488 N N . GLU A 1 185 ? 12.949 -3.647 -18.228 1.00 91.94 185 GLU A N 1
ATOM 1489 C CA . GLU A 1 185 ? 14.112 -3.332 -19.059 1.00 91.94 185 GLU A CA 1
ATOM 1490 C C . GLU A 1 185 ? 14.946 -2.207 -18.434 1.00 91.94 185 GLU A C 1
ATOM 1492 O O . GLU A 1 185 ? 16.167 -2.320 -18.356 1.00 91.94 185 GLU A O 1
ATOM 1497 N N . LEU A 1 186 ? 14.298 -1.140 -17.956 1.00 90.19 186 LEU A N 1
ATOM 1498 C CA . LEU A 1 186 ? 14.988 0.009 -17.375 1.00 90.19 186 LEU A CA 1
ATOM 1499 C C . LEU A 1 186 ? 15.653 -0.321 -16.040 1.00 90.19 186 LEU A C 1
ATOM 1501 O O . LEU A 1 186 ? 16.810 0.044 -15.842 1.00 90.19 186 LEU A O 1
ATOM 1505 N N . ARG A 1 187 ? 14.979 -1.041 -15.135 1.00 89.62 187 ARG A N 1
ATOM 1506 C CA . ARG A 1 187 ? 15.608 -1.415 -13.860 1.00 89.62 187 ARG A CA 1
ATOM 1507 C C . ARG A 1 187 ? 16.783 -2.373 -14.036 1.00 89.62 187 ARG A C 1
ATOM 1509 O O . ARG A 1 187 ? 17.760 -2.247 -13.312 1.00 89.62 187 ARG A O 1
ATOM 1516 N N . GLN A 1 188 ? 16.737 -3.263 -15.029 1.00 88.62 188 GLN A N 1
ATOM 1517 C CA . GLN A 1 188 ? 17.843 -4.179 -15.333 1.00 88.62 188 GLN A CA 1
ATOM 1518 C C . GLN A 1 188 ? 19.088 -3.463 -15.888 1.00 88.62 188 GLN A C 1
ATOM 1520 O O . GLN A 1 188 ? 20.173 -4.042 -15.905 1.00 88.62 188 GLN A O 1
ATOM 1525 N N . GLN A 1 189 ? 18.961 -2.204 -16.326 1.00 88.38 189 GLN A N 1
ATOM 1526 C CA . GLN A 1 189 ? 20.102 -1.360 -16.704 1.00 88.38 189 GLN A CA 1
ATOM 1527 C C . GLN A 1 189 ? 20.789 -0.714 -15.491 1.00 88.38 189 GLN A C 1
ATOM 1529 O O . GLN A 1 189 ? 21.905 -0.208 -15.626 1.00 88.38 189 GLN A O 1
ATOM 1534 N N . LEU A 1 190 ? 20.149 -0.717 -14.317 1.00 83.25 190 LEU A N 1
ATOM 1535 C CA . LEU A 1 190 ? 20.723 -0.193 -13.083 1.00 83.25 190 LEU A CA 1
ATOM 1536 C C . LEU A 1 190 ? 21.630 -1.248 -12.444 1.00 83.25 190 LEU A C 1
ATOM 1538 O O . LEU A 1 190 ? 21.254 -2.409 -12.277 1.00 83.25 190 LEU A O 1
ATOM 1542 N N . SER A 1 191 ? 22.836 -0.837 -12.056 1.00 71.75 191 SER A N 1
ATOM 1543 C CA . SER A 1 191 ? 23.761 -1.699 -11.321 1.00 71.75 191 SER A CA 1
ATOM 1544 C C . SER A 1 191 ? 23.087 -2.232 -10.051 1.00 71.75 191 SER A C 1
ATOM 1546 O O . SER A 1 191 ? 22.546 -1.457 -9.268 1.00 71.75 191 SER A O 1
ATOM 1548 N N . ASN A 1 192 ? 23.135 -3.552 -9.849 1.00 69.44 192 ASN A N 1
ATOM 1549 C CA . ASN A 1 192 ? 22.600 -4.255 -8.675 1.00 69.44 192 ASN A CA 1
ATOM 1550 C C . ASN A 1 192 ? 21.084 -4.116 -8.429 1.00 69.44 192 ASN A C 1
ATOM 1552 O O . ASN A 1 192 ? 20.655 -4.346 -7.303 1.00 69.44 192 ASN A O 1
ATOM 1556 N N . ASN A 1 193 ? 20.273 -3.768 -9.441 1.00 65.38 193 ASN A N 1
ATOM 1557 C CA . ASN A 1 193 ? 18.831 -3.534 -9.268 1.00 65.38 193 ASN A CA 1
ATOM 1558 C C . ASN A 1 193 ? 18.524 -2.569 -8.104 1.00 65.38 193 ASN A C 1
ATOM 1560 O O . ASN A 1 193 ? 17.525 -2.728 -7.404 1.00 65.38 193 ASN A O 1
ATOM 1564 N N . GLU A 1 194 ? 19.385 -1.567 -7.891 1.00 78.12 194 GLU A N 1
ATOM 1565 C CA . GLU A 1 194 ? 19.168 -0.503 -6.910 1.00 78.12 194 GLU A CA 1
ATOM 1566 C C . GLU A 1 194 ? 18.000 0.379 -7.366 1.00 78.12 194 GLU A C 1
ATOM 1568 O O . GLU A 1 194 ? 18.176 1.505 -7.819 1.00 78.12 194 GLU A O 1
ATOM 1573 N N . CYS A 1 195 ? 16.782 -0.133 -7.290 1.00 87.44 195 CYS A N 1
ATOM 1574 C CA . CYS A 1 195 ? 15.588 0.654 -7.480 1.00 87.44 195 CYS A CA 1
ATOM 1575 C C . CYS A 1 195 ? 14.559 0.382 -6.407 1.00 87.44 195 CYS A C 1
ATOM 1577 O O . CYS A 1 195 ? 14.501 -0.695 -5.816 1.00 87.44 195 CYS A O 1
ATOM 1579 N N . ARG A 1 196 ? 13.736 1.409 -6.211 1.00 90.31 196 ARG A N 1
ATOM 1580 C CA . ARG A 1 196 ? 12.503 1.329 -5.448 1.00 90.31 196 ARG A CA 1
ATOM 1581 C C . ARG A 1 196 ? 11.329 1.490 -6.397 1.00 90.31 196 ARG A C 1
ATOM 1583 O O . ARG A 1 196 ? 11.347 2.401 -7.228 1.00 90.31 196 ARG A O 1
ATOM 1590 N N . ILE A 1 197 ? 10.310 0.659 -6.254 1.00 92.62 197 ILE A N 1
ATOM 1591 C CA . ILE A 1 197 ? 9.052 0.782 -6.991 1.00 92.62 197 ILE A CA 1
ATOM 1592 C C . ILE A 1 197 ? 7.973 1.205 -6.006 1.00 92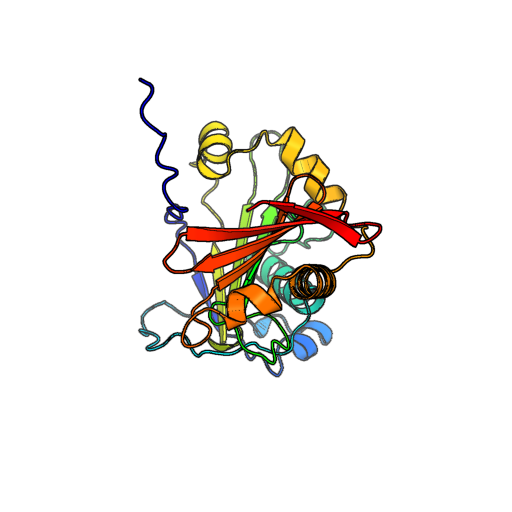.62 197 ILE A C 1
ATOM 1594 O O . ILE A 1 197 ? 7.857 0.626 -4.932 1.00 92.62 197 ILE A O 1
ATOM 1598 N N . VAL A 1 198 ? 7.194 2.219 -6.367 1.00 92.62 198 VAL A N 1
ATOM 1599 C CA . VAL A 1 198 ? 6.010 2.644 -5.617 1.00 92.62 198 VAL A CA 1
ATOM 1600 C C . VAL A 1 198 ? 4.800 2.442 -6.514 1.00 92.62 198 VAL A C 1
ATOM 1602 O O . VAL A 1 198 ? 4.756 2.990 -7.617 1.00 92.62 198 VAL A O 1
ATOM 1605 N N . ILE A 1 199 ? 3.835 1.662 -6.043 1.00 92.94 199 ILE A N 1
ATOM 1606 C CA . ILE A 1 199 ? 2.563 1.390 -6.702 1.00 92.94 199 ILE A CA 1
ATOM 1607 C C . ILE A 1 199 ? 1.484 2.012 -5.838 1.00 92.94 199 ILE A C 1
ATOM 1609 O O . ILE A 1 199 ? 1.230 1.565 -4.725 1.00 92.94 199 ILE A O 1
ATOM 1613 N N . ALA A 1 200 ? 0.844 3.047 -6.343 1.00 89.12 200 ALA A N 1
ATOM 1614 C CA . ALA A 1 200 ? -0.199 3.736 -5.611 1.00 89.12 200 ALA A CA 1
ATOM 1615 C C . ALA A 1 200 ? -1.300 4.137 -6.571 1.00 89.12 200 ALA A C 1
ATOM 1617 O O . ALA A 1 200 ? -1.084 4.247 -7.775 1.00 89.12 200 ALA A O 1
ATOM 1618 N N . TYR A 1 201 ? -2.486 4.358 -6.043 1.00 82.50 201 TYR A N 1
ATOM 1619 C CA . TYR A 1 201 ? -3.610 4.792 -6.849 1.00 82.50 201 TYR A CA 1
ATOM 1620 C C . TYR A 1 201 ? -3.908 6.249 -6.546 1.00 82.50 201 TYR A C 1
ATOM 1622 O O . TYR A 1 201 ? -4.099 6.634 -5.394 1.00 82.50 201 TYR A O 1
ATOM 1630 N N . PHE A 1 202 ? -3.922 7.056 -7.594 1.00 76.69 202 PHE A N 1
ATOM 1631 C CA . PHE A 1 202 ? -4.090 8.498 -7.519 1.00 76.69 202 PHE A CA 1
ATOM 1632 C C . PHE A 1 202 ? -4.905 8.954 -8.717 1.00 76.69 202 PHE A C 1
ATOM 1634 O O . PHE A 1 202 ? -4.614 8.516 -9.826 1.00 76.69 202 PHE A O 1
ATOM 1641 N N . PHE A 1 203 ? -5.846 9.880 -8.539 1.00 73.06 203 PHE A N 1
ATOM 1642 C CA . PHE A 1 203 ? -6.580 10.491 -9.652 1.00 73.06 203 PHE A CA 1
ATOM 1643 C C . PHE A 1 203 ? -7.265 9.463 -10.572 1.00 73.06 203 PHE A C 1
ATOM 1645 O O . PHE A 1 203 ? -7.135 9.544 -11.794 1.00 73.06 203 PHE A O 1
ATOM 1652 N N . ASP A 1 204 ? -7.954 8.483 -9.974 1.00 77.19 204 ASP A N 1
ATOM 1653 C CA . ASP A 1 204 ? -8.686 7.407 -10.665 1.00 77.19 204 ASP A CA 1
ATOM 1654 C C . ASP A 1 204 ? -7.821 6.498 -11.562 1.00 77.19 204 ASP A C 1
ATOM 1656 O O . ASP A 1 204 ? -8.285 5.952 -12.564 1.00 77.19 204 ASP A O 1
ATOM 1660 N N . LYS A 1 205 ? -6.545 6.321 -11.210 1.00 85.69 205 LYS A N 1
ATOM 1661 C CA . LYS A 1 205 ? -5.611 5.436 -11.914 1.00 85.69 205 LYS A CA 1
ATOM 1662 C C . LYS A 1 205 ? -4.597 4.820 -10.972 1.00 85.69 205 LYS A C 1
ATOM 1664 O O . LYS A 1 205 ? -4.238 5.403 -9.952 1.00 85.69 205 LYS A O 1
ATOM 1669 N N . TRP A 1 206 ? -4.071 3.670 -11.368 1.00 90.44 206 TRP A N 1
ATOM 1670 C CA . TRP A 1 206 ? -2.836 3.156 -10.798 1.00 90.44 206 TRP A CA 1
ATOM 1671 C C . TRP A 1 206 ? -1.650 3.942 -11.352 1.00 90.44 206 TRP A C 1
ATOM 1673 O O . TRP A 1 206 ? -1.568 4.226 -12.543 1.00 90.44 206 TRP A O 1
ATOM 1683 N N . VAL A 1 207 ? -0.718 4.285 -10.479 1.00 92.25 207 VAL A N 1
ATOM 1684 C CA . VAL A 1 207 ? 0.515 4.997 -10.789 1.00 92.25 207 VAL A CA 1
ATOM 1685 C C . VAL A 1 207 ? 1.663 4.152 -10.260 1.00 92.25 207 VAL A C 1
ATOM 1687 O O . VAL A 1 207 ? 1.823 3.984 -9.049 1.00 92.25 207 VAL A O 1
ATOM 1690 N N . VAL A 1 208 ? 2.470 3.622 -11.176 1.00 94.81 208 VAL A N 1
ATOM 1691 C CA . VAL A 1 208 ? 3.668 2.841 -10.857 1.00 94.81 208 VAL A CA 1
ATOM 1692 C C . VAL A 1 208 ? 4.895 3.695 -11.144 1.00 94.81 208 VAL A C 1
ATOM 1694 O O . VAL A 1 208 ? 5.148 4.069 -12.290 1.00 94.81 208 VAL A O 1
ATOM 1697 N N . ARG A 1 209 ? 5.663 4.019 -10.104 1.00 94.75 209 ARG A N 1
ATOM 1698 C CA . ARG A 1 209 ? 6.866 4.855 -10.193 1.00 94.75 209 ARG A CA 1
ATOM 1699 C C . ARG A 1 209 ? 8.107 4.063 -9.840 1.00 94.75 209 ARG A C 1
ATOM 1701 O O . ARG A 1 209 ? 8.153 3.431 -8.790 1.00 94.75 209 ARG A O 1
ATOM 1708 N N . TYR A 1 210 ? 9.132 4.188 -10.672 1.00 93.56 210 TYR A N 1
ATOM 1709 C CA . TYR A 1 210 ? 10.441 3.588 -10.446 1.00 93.56 210 TYR A CA 1
ATOM 1710 C C . TYR A 1 210 ? 11.435 4.669 -10.048 1.00 93.56 210 TYR A C 1
ATOM 1712 O O . TYR A 1 210 ? 11.565 5.679 -10.742 1.00 93.56 210 TYR A O 1
ATOM 1720 N N . TYR A 1 211 ? 12.143 4.448 -8.945 1.00 90.94 211 TYR A N 1
ATOM 1721 C CA . TYR A 1 211 ? 13.098 5.377 -8.355 1.00 90.94 211 TYR A CA 1
ATOM 1722 C C . TYR A 1 211 ? 14.514 4.813 -8.379 1.00 90.94 211 TYR A C 1
ATOM 1724 O O . TYR A 1 211 ? 14.715 3.637 -8.088 1.00 90.94 211 TYR A O 1
ATOM 1732 N N . TRP A 1 212 ? 15.494 5.681 -8.630 1.00 88.44 212 TRP A N 1
ATOM 1733 C CA . TRP A 1 212 ? 16.921 5.426 -8.437 1.00 88.44 212 TRP A CA 1
ATOM 1734 C C . TRP A 1 212 ? 17.574 6.663 -7.815 1.00 88.44 212 TRP A C 1
ATOM 1736 O O . TRP A 1 212 ? 17.335 7.789 -8.256 1.00 88.44 212 TRP A O 1
ATOM 1746 N N . GLY A 1 213 ? 18.348 6.484 -6.739 1.00 82.00 213 GLY A N 1
ATOM 1747 C CA . GLY A 1 213 ? 18.995 7.603 -6.038 1.00 82.00 213 GLY A CA 1
ATOM 1748 C C . GLY A 1 213 ? 18.021 8.690 -5.554 1.00 82.00 213 GLY A C 1
ATOM 1749 O O . GLY A 1 213 ? 18.365 9.869 -5.547 1.00 82.00 213 GLY A O 1
ATOM 1750 N N . GLY A 1 214 ? 16.780 8.316 -5.217 1.00 78.50 214 GLY A N 1
ATOM 1751 C CA . GLY A 1 214 ? 15.724 9.237 -4.774 1.00 78.50 214 GLY A CA 1
ATOM 1752 C C . GLY A 1 214 ? 14.993 9.996 -5.891 1.00 78.50 214 GLY A C 1
ATOM 1753 O O . GLY A 1 214 ? 14.035 10.710 -5.603 1.00 78.50 214 GLY A O 1
ATOM 1754 N N . THR A 1 215 ? 15.382 9.823 -7.155 1.00 83.12 215 THR A N 1
ATOM 1755 C CA . THR A 1 215 ? 14.708 10.432 -8.314 1.00 83.12 215 THR A CA 1
ATOM 1756 C C . THR A 1 215 ? 13.900 9.373 -9.052 1.00 83.12 215 THR A C 1
ATOM 1758 O O . THR A 1 215 ? 14.393 8.264 -9.248 1.00 83.12 215 THR A O 1
ATOM 1761 N N . TYR A 1 216 ? 12.666 9.686 -9.459 1.00 83.38 216 TYR A N 1
ATOM 1762 C CA . TYR A 1 216 ? 11.923 8.783 -10.335 1.00 83.38 216 TYR A CA 1
ATOM 1763 C C . TYR A 1 216 ? 12.459 8.886 -11.767 1.00 83.38 216 TYR A C 1
ATOM 1765 O O . TYR A 1 216 ? 12.737 9.981 -12.247 1.00 83.38 216 TYR A O 1
ATOM 1773 N N . PHE A 1 217 ? 12.615 7.752 -12.444 1.00 89.25 217 PHE A N 1
ATOM 1774 C CA . PHE A 1 217 ? 13.091 7.687 -13.834 1.00 89.25 217 PHE A CA 1
ATOM 1775 C C . PHE A 1 217 ? 12.050 7.101 -14.796 1.00 89.25 217 PHE A C 1
ATOM 1777 O O . PHE A 1 217 ? 12.247 7.107 -16.011 1.00 89.25 217 PHE A O 1
ATOM 1784 N N . LEU A 1 218 ? 10.950 6.574 -14.257 1.00 93.38 218 LEU A N 1
ATOM 1785 C CA . LEU A 1 218 ? 9.811 6.087 -15.020 1.00 93.38 218 LEU A CA 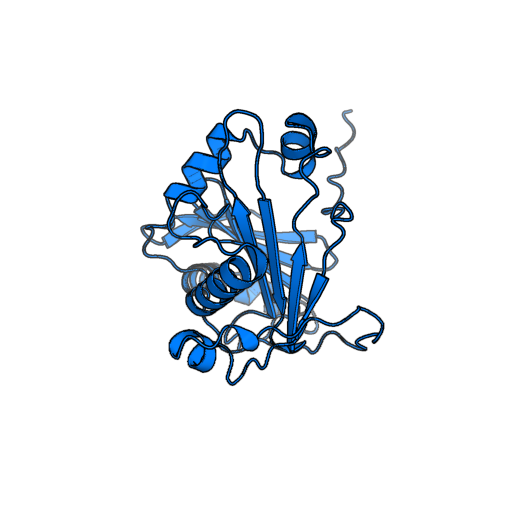1
ATOM 1786 C C . LEU A 1 218 ? 8.544 6.232 -14.182 1.00 93.38 218 LEU A C 1
ATOM 1788 O O . LEU A 1 218 ? 8.525 5.831 -13.016 1.00 93.38 218 LEU A O 1
ATOM 1792 N N . THR A 1 219 ? 7.487 6.747 -14.801 1.00 94.75 219 THR A N 1
ATOM 1793 C CA . THR A 1 219 ? 6.119 6.657 -14.289 1.00 94.75 219 THR A CA 1
ATOM 1794 C C . THR A 1 219 ? 5.247 5.965 -15.328 1.00 94.75 219 THR A C 1
ATOM 1796 O O . THR A 1 219 ? 5.308 6.291 -16.516 1.00 94.75 219 THR A O 1
ATOM 1799 N N . VAL A 1 220 ? 4.443 5.004 -14.885 1.00 96.56 220 VAL A N 1
ATOM 1800 C CA . VAL A 1 220 ? 3.424 4.349 -15.703 1.00 96.56 220 VAL A CA 1
ATOM 1801 C C . VAL A 1 220 ? 2.070 4.595 -15.053 1.00 96.56 220 VAL A C 1
ATOM 1803 O O . VAL A 1 220 ? 1.805 4.115 -13.952 1.00 96.56 220 VAL A O 1
ATOM 1806 N N . ASP A 1 221 ? 1.237 5.361 -15.745 1.00 95.00 221 ASP A N 1
ATOM 1807 C CA . ASP A 1 221 ? -0.149 5.634 -15.383 1.00 95.00 221 ASP A CA 1
ATOM 1808 C C . ASP A 1 221 ? -1.040 4.581 -16.042 1.00 95.00 221 ASP A C 1
ATOM 1810 O O . ASP A 1 221 ? -0.951 4.400 -17.256 1.00 95.00 221 ASP A O 1
ATOM 1814 N N . ILE A 1 222 ? -1.885 3.896 -15.276 1.00 94.19 222 ILE A N 1
ATOM 1815 C CA . ILE A 1 222 ? -2.649 2.722 -15.713 1.00 94.19 222 ILE A CA 1
ATOM 1816 C C . ILE A 1 222 ? -4.121 2.897 -15.329 1.00 94.19 222 ILE A C 1
ATOM 1818 O O . ILE A 1 222 ? -4.446 3.093 -14.156 1.00 94.19 222 ILE A O 1
ATOM 1822 N N . ASP A 1 223 ? -5.015 2.788 -16.310 1.00 91.81 223 ASP A N 1
ATOM 1823 C CA . ASP A 1 223 ? -6.459 2.776 -16.093 1.00 91.81 223 ASP A CA 1
ATOM 1824 C C . ASP A 1 223 ? -6.855 1.543 -15.260 1.00 91.81 223 ASP A C 1
ATOM 1826 O O . ASP A 1 223 ? -6.478 0.412 -15.592 1.00 91.81 223 ASP A O 1
ATOM 1830 N N . PRO A 1 224 ? -7.611 1.723 -14.168 1.00 88.00 224 PRO A N 1
ATOM 1831 C CA . PRO A 1 224 ? -7.881 0.645 -13.231 1.00 88.00 224 PRO A CA 1
ATOM 1832 C C . PRO A 1 224 ? -8.963 -0.326 -13.719 1.00 88.00 224 PRO A C 1
ATOM 1834 O O . PRO A 1 224 ? -9.153 -1.383 -13.115 1.00 88.00 224 PRO A O 1
ATOM 1837 N N . ASN A 1 225 ? -9.682 -0.002 -14.794 1.00 88.38 225 ASN A N 1
ATOM 1838 C CA . ASN A 1 225 ? -10.764 -0.820 -15.328 1.00 88.38 225 ASN A CA 1
ATOM 1839 C C . ASN A 1 225 ? -10.273 -1.767 -16.417 1.00 88.38 225 ASN A C 1
ATOM 1841 O O . ASN A 1 225 ? -10.641 -2.944 -16.394 1.00 88.38 225 ASN A O 1
ATOM 1845 N N . ASP A 1 226 ? -9.465 -1.261 -17.352 1.00 92.25 226 ASP A N 1
ATOM 1846 C CA . ASP A 1 226 ? -9.044 -2.000 -18.549 1.00 92.25 226 ASP A CA 1
ATOM 1847 C C . ASP A 1 226 ? -7.526 -2.202 -18.682 1.00 92.25 226 ASP A C 1
ATOM 1849 O O . ASP A 1 226 ? -7.085 -2.971 -19.540 1.00 92.25 226 ASP A O 1
ATOM 1853 N N . GLY A 1 227 ? -6.723 -1.570 -17.819 1.00 93.56 227 GLY A N 1
ATOM 1854 C CA . GLY A 1 227 ? -5.268 -1.694 -17.822 1.00 93.56 227 GLY A CA 1
ATOM 1855 C C . GLY A 1 227 ? -4.568 -0.946 -18.960 1.00 93.56 227 GLY A C 1
ATOM 1856 O O . GLY A 1 227 ? -3.366 -1.141 -19.160 1.00 93.56 227 GLY A O 1
ATOM 1857 N N . THR A 1 228 ? -5.275 -0.105 -19.722 1.00 96.56 228 THR A N 1
ATOM 1858 C CA . THR A 1 228 ? -4.634 0.800 -20.684 1.00 96.56 228 THR A CA 1
ATOM 1859 C C . THR A 1 228 ? -3.702 1.761 -19.955 1.00 96.56 228 THR A C 1
ATOM 1861 O O . THR A 1 228 ? -3.969 2.161 -18.825 1.00 96.56 228 THR A O 1
ATOM 1864 N N . TYR A 1 229 ? -2.569 2.111 -20.569 1.00 97.19 229 TYR A N 1
ATOM 1865 C CA . TYR A 1 229 ? -1.528 2.840 -19.852 1.00 97.19 229 TYR A CA 1
ATOM 1866 C C . TYR A 1 229 ? -0.833 3.922 -20.676 1.00 97.19 229 TYR A C 1
ATOM 1868 O O . TYR A 1 229 ? -0.797 3.894 -21.910 1.00 97.19 229 TYR A O 1
ATOM 1876 N N . LYS A 1 230 ? -0.234 4.873 -19.957 1.00 97.00 230 LYS A N 1
ATOM 1877 C CA . LYS A 1 230 ? 0.618 5.940 -20.477 1.00 97.00 230 LYS A CA 1
ATOM 1878 C C . LYS A 1 230 ? 1.947 5.936 -19.729 1.00 97.00 230 LYS A C 1
ATOM 1880 O O . LYS A 1 230 ? 1.988 5.807 -18.511 1.00 97.00 230 LYS A O 1
ATOM 1885 N N . ILE A 1 231 ? 3.032 6.1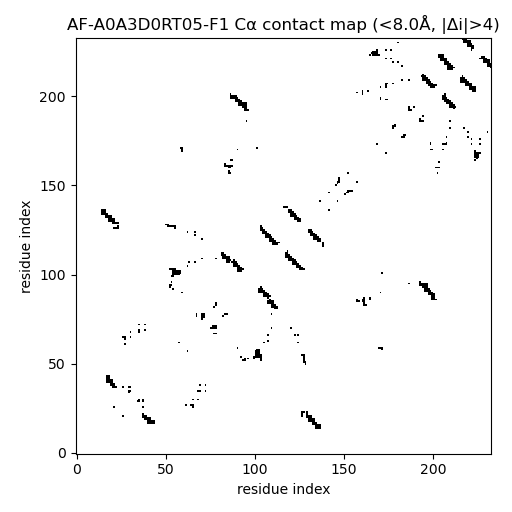15 -20.475 1.00 95.25 231 ILE A N 1
ATOM 1886 C CA . ILE A 1 231 ? 4.382 6.227 -19.924 1.00 95.25 231 ILE A CA 1
ATOM 1887 C C . ILE A 1 231 ? 4.784 7.701 -19.852 1.00 95.25 231 ILE A C 1
ATOM 1889 O O . ILE A 1 231 ? 4.633 8.435 -20.833 1.00 95.25 231 ILE A O 1
ATOM 1893 N N . GLU A 1 232 ? 5.363 8.104 -18.726 1.00 90.25 232 GLU A N 1
ATOM 1894 C CA . GLU A 1 232 ? 6.019 9.397 -18.531 1.00 90.25 232 GLU A CA 1
ATOM 1895 C C . GLU A 1 232 ? 7.477 9.167 -18.096 1.00 90.25 232 GLU A C 1
ATOM 1897 O O . GLU A 1 232 ? 7.755 8.332 -17.229 1.00 90.25 232 GLU A O 1
ATOM 1902 N N . ARG A 1 233 ? 8.413 9.865 -18.749 1.00 81.25 233 ARG A N 1
ATOM 1903 C CA . ARG A 1 233 ? 9.865 9.772 -18.534 1.00 81.25 233 ARG A CA 1
ATOM 1904 C C . ARG A 1 233 ? 10.443 11.153 -18.278 1.00 81.25 233 ARG A C 1
ATOM 1906 O O . ARG A 1 233 ? 9.974 12.097 -18.956 1.00 81.25 233 ARG A O 1
#

Secondary structure (DSSP, 8-state):
-PPP-------------EEEE--TTTHHHHHHTT-GGG-EEE-TTS---S---S-BS--HHHHHHHHHHHHHHHHS--TTTTEEEEEEEEEEESS--S---SBSEEEEEEEE--SS---EEEEEEEGGGTEEEEE---TTS--HHHHHHHH-S-HHHHHHHHTT---S--HHHHHHHHIIIIIHHHHHTSGGG--EEEEEEETTEEEEEEEETTEEEEEEEE-TTT--EEEE-

Solvent-accessible surface area (backbone atoms only — not comparable to full-atom values): 13362 Å² total; per-residue (Å²): 137,82,79,80,80,78,80,74,80,81,76,73,73,87,60,74,56,50,37,26,39,41,51,72,90,48,46,66,63,37,46,75,74,66,45,68,76,57,60,40,78,48,78,95,76,74,82,76,80,73,82,72,81,62,52,46,78,50,52,67,67,52,56,49,52,50,51,40,52,50,44,26,66,76,68,76,46,62,54,85,61,75,33,42,46,53,30,91,23,38,36,32,31,78,55,51,63,100,76,71,66,39,37,34,32,40,41,41,33,38,32,32,87,50,101,89,51,73,52,51,38,43,36,37,42,27,55,79,72,30,32,33,45,38,25,60,60,68,78,92,68,67,47,76,64,50,50,31,69,75,69,69,46,60,62,79,58,54,57,54,41,34,76,58,83,75,40,77,51,48,69,67,52,48,50,50,53,36,36,74,72,44,47,49,62,54,46,71,70,39,77,88,29,63,27,32,39,41,41,31,45,57,93,74,20,36,37,39,35,35,27,45,95,90,40,73,69,38,37,32,41,25,38,27,67,80,61,55,71,48,82,48,117

Nearest PDB structures (foldseek):
  3wtt-assembly1_B  TM=5.190E-01  e=2.308E+00  Mus musculus
  6e8a-assembly1_A-3  TM=3.760E-01  e=1.228E+00  Salmonella enterica subsp. enterica serovar Typhimurium
  4n9f-assembly11_k  TM=4.506E-01  e=2.742E+00  Homo sapiens
  4n9f-assembly3_L  TM=4.228E-01  e=5.154E+00  Homo sapiens
  4n9f-assembly5_c  TM=4.760E-01  e=7.273E+00  Homo sapiens

Foldseek 3Di:
DDDDDPPDPQPPDPQPWWKWFAALVCLQVCVVVVNLPRTHTDDPPDDPPDLPAAFDLDFLVSVVSNVQSVCCSVPVDGCVPQKFKQFSWKFKHQFDDPDHNHGQKTWIKIWGDDPVWIWIKIWMDGNVVRMIIIGGHDTPPCPPVNCCVSVVDDPVQSVVNRVLPPFPAGQVNLVVLVCVVCPVVVLVVDPNSNWMWMWTDDRQWTWIFIDHPRDTPKIWTAHRHPRDIDIDD